Protein AF-A0A8C0QS98-F1 (afdb_monomer_lite)

pLDDT: mean 79.31, std 16.02, range [38.97, 95.62]

Organism: Chelonoidis abingdonii (NCBI:txid106734)

InterPro domains:
  IPR011989 Armadillo-like helical [G3DSA:1.25.10.10] (9-195)
  IPR016024 Armadillo-type fold [SSF48371] (25-183)
  IPR045206 Maestro heat-like repeat-containing protein [PTHR23120] (7-194)
  IPR055406 Maestro/Maestro-like, HEAT-repeats domain [PF23227] (30-196)

Sequence (207 aa):
MIILGLMDMLILFQLMSDPMLREKKFLKSILHILEEKSHDRNSIVCQIAVRGLRNLVYGVPEKVKNYEKFLLDILIRALHDTLSSEVIGESMKALAKVMKENDVGSSFRDLTQQIRTYFDNEDDPLYSLAFVLFGILARLTKRTWKAYFADQVRQSWVTLLLHLQDPNPQKCRATFHLCALFLGLKRLQTAINEHLGGTAELKPEEL

Radius of gyration: 18.26 Å; chains: 1; bounding box: 41×44×47 Å

Secondary structure (DSSP, 8-state):
-HHHHHHHHHHHHHHTTSGGGGSHHHHHHHHHHHHHHTT-SSHHHHHHHHHHHHHHHHH-HHHHGGGHHHHHHHHHHHHHS---HHHHHHHHHHHHHHTTTS--GGGHHHHHHHHHHGGG-TTSTTHHHHHHHHHHHHHH--TTTHHHHHHHHHHTHHHHHHGGGSS-HHHHHHHHHHHHTTS--HHHHHHHHHHH-S-----GGG-

Structure (mmCIF, N/CA/C/O backbone):
data_AF-A0A8C0QS98-F1
#
_entry.id   AF-A0A8C0QS98-F1
#
loop_
_atom_site.group_PDB
_atom_site.id
_atom_site.type_symbol
_atom_site.label_atom_id
_atom_site.label_alt_id
_atom_site.label_comp_id
_atom_site.label_asym_id
_atom_site.label_entity_id
_atom_site.label_seq_id
_atom_site.pdbx_PDB_ins_code
_atom_site.Cartn_x
_atom_site.Cartn_y
_atom_site.Cartn_z
_atom_site.occupancy
_atom_site.B_iso_or_equiv
_atom_site.auth_seq_id
_atom_site.auth_comp_id
_atom_site.auth_asym_id
_atom_site.auth_atom_id
_atom_site.pdbx_PDB_model_num
ATOM 1 N N . MET A 1 1 ? -0.210 22.397 24.184 1.00 47.62 1 MET A N 1
ATOM 2 C CA . MET A 1 1 ? -1.176 21.790 23.237 1.00 47.62 1 MET A CA 1
ATOM 3 C C . MET A 1 1 ? -0.662 20.498 22.599 1.00 47.62 1 MET A C 1
ATOM 5 O O . MET A 1 1 ? -1.409 19.536 22.588 1.00 47.62 1 MET A O 1
ATOM 9 N N . ILE A 1 2 ? 0.603 20.417 22.159 1.00 44.03 2 ILE A N 1
ATOM 10 C CA . ILE A 1 2 ? 1.208 19.181 21.599 1.00 44.03 2 ILE A CA 1
ATOM 11 C C . ILE A 1 2 ? 1.288 18.038 22.635 1.00 44.03 2 ILE A C 1
ATOM 13 O O . ILE A 1 2 ? 1.021 16.886 22.318 1.00 44.03 2 ILE A O 1
ATOM 17 N N . ILE A 1 3 ? 1.572 18.368 23.899 1.00 40.50 3 ILE A N 1
ATOM 18 C CA . ILE A 1 3 ? 1.671 17.390 24.998 1.00 40.50 3 ILE A CA 1
ATOM 19 C C . ILE A 1 3 ? 0.304 16.771 25.350 1.00 40.50 3 ILE A C 1
ATOM 21 O O . ILE A 1 3 ? 0.242 15.603 25.714 1.00 40.50 3 ILE A O 1
ATOM 25 N N . LEU A 1 4 ? -0.795 17.515 25.172 1.00 40.72 4 LEU A N 1
ATOM 26 C CA . LEU A 1 4 ? -2.147 17.020 25.453 1.00 40.72 4 LEU A CA 1
ATOM 27 C C . LEU A 1 4 ? -2.597 16.009 24.380 1.00 40.72 4 LEU A C 1
ATOM 29 O O . LEU A 1 4 ? -3.063 14.931 24.720 1.00 40.72 4 LEU A O 1
ATOM 33 N N . GLY A 1 5 ? -2.305 16.281 23.100 1.00 52.38 5 GLY A N 1
ATOM 34 C CA . GLY A 1 5 ? -2.579 15.339 22.004 1.00 52.38 5 GLY A CA 1
ATOM 35 C C . GLY A 1 5 ? -1.721 14.064 22.026 1.00 52.38 5 GLY A C 1
ATOM 36 O O . GLY A 1 5 ? -2.166 13.016 21.565 1.00 52.38 5 GLY A O 1
ATOM 37 N N . LEU A 1 6 ? -0.509 14.120 22.595 1.00 46.09 6 LEU A N 1
ATOM 38 C CA . LEU A 1 6 ? 0.323 12.930 22.826 1.00 46.09 6 LEU A CA 1
ATOM 39 C C . LEU A 1 6 ? -0.203 12.069 23.985 1.00 46.09 6 LEU A C 1
ATOM 41 O O . LEU A 1 6 ? -0.103 10.844 23.921 1.00 46.09 6 LEU A O 1
ATOM 45 N N . MET A 1 7 ? -0.800 12.680 25.015 1.00 50.22 7 MET A N 1
ATOM 46 C CA . MET A 1 7 ? -1.434 11.945 26.115 1.00 50.22 7 MET A CA 1
ATOM 47 C C . MET A 1 7 ? -2.750 11.285 25.698 1.00 50.22 7 MET A C 1
ATOM 49 O O . MET A 1 7 ? -2.957 10.120 26.026 1.00 50.22 7 MET A O 1
ATOM 53 N N . ASP A 1 8 ? -3.573 11.948 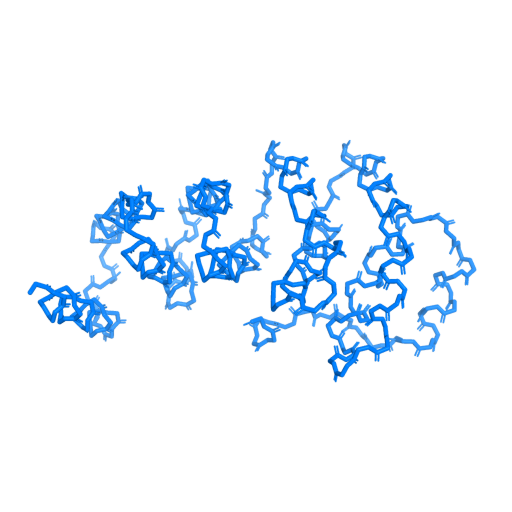24.884 1.00 55.06 8 ASP A N 1
ATOM 54 C CA . ASP A 1 8 ? -4.810 11.356 24.349 1.00 55.06 8 ASP A CA 1
ATOM 55 C C . ASP A 1 8 ? -4.535 10.139 23.435 1.00 55.06 8 ASP A C 1
ATOM 57 O O . ASP A 1 8 ? -5.332 9.203 23.347 1.00 55.06 8 ASP A O 1
ATOM 61 N N . MET A 1 9 ? -3.357 10.091 22.805 1.00 54.88 9 MET A N 1
ATOM 62 C CA . MET A 1 9 ? -2.904 8.964 21.980 1.00 54.88 9 MET A CA 1
ATOM 63 C C . MET A 1 9 ? -2.200 7.855 22.766 1.00 54.88 9 MET A C 1
ATOM 65 O O . MET A 1 9 ? -2.330 6.684 22.407 1.00 54.88 9 MET A O 1
ATOM 69 N N . LEU A 1 10 ? -1.516 8.184 23.867 1.00 54.38 10 LEU A N 1
ATOM 70 C CA . LEU A 1 10 ? -1.081 7.181 24.842 1.00 54.38 10 LEU A CA 1
ATOM 71 C C . LEU A 1 10 ? -2.301 6.467 25.445 1.00 54.38 10 LEU A C 1
ATOM 73 O O . LEU A 1 10 ? -2.258 5.258 25.650 1.00 54.38 10 LEU A O 1
ATOM 77 N N . ILE A 1 11 ? -3.408 7.194 25.628 1.00 54.72 11 ILE A N 1
ATOM 78 C CA . ILE A 1 11 ? -4.700 6.647 26.047 1.00 54.72 11 ILE A CA 1
ATOM 79 C C . ILE A 1 11 ? -5.306 5.759 24.952 1.00 54.72 11 ILE A C 1
ATOM 81 O O . ILE A 1 11 ? -5.770 4.679 25.282 1.00 54.72 11 ILE A O 1
ATOM 85 N N . LEU A 1 12 ? -5.243 6.111 23.659 1.00 56.66 12 LEU A N 1
ATOM 86 C CA . LEU A 1 12 ? -5.651 5.198 22.571 1.00 56.66 12 LEU A CA 1
ATOM 87 C C . LEU A 1 12 ? -4.778 3.935 22.512 1.00 56.66 12 LEU A C 1
ATOM 89 O O . LEU A 1 12 ? -5.302 2.841 22.330 1.00 56.66 12 LEU A O 1
ATOM 93 N N . PHE A 1 13 ? -3.467 4.060 22.716 1.00 57.59 13 PHE A N 1
ATOM 94 C CA . PHE A 1 13 ? -2.541 2.928 22.794 1.00 57.59 13 PHE A CA 1
ATOM 95 C C . PHE A 1 13 ? -2.798 2.036 24.026 1.00 57.59 13 PHE A C 1
ATOM 97 O O . PHE A 1 13 ? -2.786 0.811 23.914 1.00 57.59 13 PHE A O 1
ATOM 104 N N . GLN A 1 14 ? -3.109 2.627 25.183 1.00 50.97 14 GLN A N 1
ATOM 105 C CA . GLN A 1 14 ? -3.536 1.908 26.389 1.00 50.97 14 GLN A CA 1
ATOM 106 C C . GLN A 1 14 ? -4.934 1.285 26.225 1.00 50.97 14 GLN A C 1
ATOM 108 O O . GLN A 1 14 ? -5.146 0.155 26.655 1.00 50.97 14 GLN A O 1
ATOM 113 N N . LEU A 1 15 ? -5.855 1.944 25.514 1.00 50.69 15 LEU A N 1
ATOM 114 C CA . LEU A 1 15 ? -7.188 1.429 25.177 1.00 50.69 15 LEU A CA 1
ATOM 115 C C . LEU A 1 15 ? -7.115 0.268 24.173 1.00 50.69 15 LEU A C 1
ATOM 117 O O . LEU A 1 15 ? -7.955 -0.627 24.205 1.00 50.69 15 LEU A O 1
ATOM 121 N N . MET A 1 16 ? -6.081 0.226 23.322 1.00 53.81 16 MET A N 1
ATOM 122 C CA . MET A 1 16 ? -5.785 -0.936 22.474 1.00 53.81 16 MET A CA 1
ATOM 123 C C . MET A 1 16 ? -5.405 -2.197 23.260 1.00 53.81 16 MET A C 1
ATOM 125 O O . MET A 1 16 ? -5.471 -3.292 22.706 1.00 53.81 16 MET A O 1
ATOM 129 N N . SER A 1 17 ? -5.070 -2.060 24.546 1.00 52.28 17 SER A N 1
ATOM 130 C CA . SER A 1 17 ? -4.818 -3.183 25.457 1.00 52.28 17 SER A CA 1
ATOM 131 C C . SER A 1 17 ? -6.063 -3.597 26.258 1.00 52.28 17 SER A C 1
ATOM 133 O O . SER A 1 17 ? -6.008 -4.563 27.019 1.00 52.28 17 SER A O 1
ATOM 135 N N . ASP A 1 18 ? -7.191 -2.898 26.089 1.00 52.41 18 ASP A N 1
ATOM 136 C CA . ASP A 1 18 ? -8.402 -3.082 26.886 1.00 52.41 18 ASP A CA 1
ATOM 137 C C . ASP A 1 18 ? -9.445 -3.961 26.150 1.00 52.41 18 ASP A C 1
ATOM 139 O O . ASP A 1 18 ? -9.724 -3.751 24.960 1.00 52.41 18 ASP A O 1
ATOM 143 N N . PRO A 1 19 ? -10.077 -4.953 26.816 1.00 55.62 19 PRO A N 1
ATOM 144 C CA . PRO A 1 19 ? -11.209 -5.703 26.267 1.00 55.62 19 PRO A CA 1
ATOM 145 C C . PRO A 1 19 ? -12.375 -4.842 25.734 1.00 55.62 19 PRO A C 1
ATOM 147 O O . PRO A 1 19 ? -13.189 -5.379 24.982 1.00 55.62 19 PRO A O 1
ATOM 150 N N . MET A 1 20 ? -12.443 -3.540 26.026 1.00 54.09 20 MET A N 1
ATOM 151 C CA . MET A 1 20 ? -13.415 -2.574 25.486 1.00 54.09 20 MET A CA 1
ATOM 152 C C . MET A 1 20 ? -13.435 -2.462 23.950 1.00 54.09 20 MET A C 1
ATOM 154 O O . MET A 1 20 ? -14.508 -2.324 23.358 1.00 54.09 20 MET A O 1
ATOM 158 N N . LEU A 1 21 ? -12.293 -2.623 23.259 1.00 55.31 21 LEU A N 1
ATOM 159 C CA . LEU A 1 21 ? -12.273 -2.692 21.784 1.00 55.31 21 LEU A CA 1
ATOM 160 C C . LEU A 1 21 ? -13.024 -3.909 21.235 1.00 55.31 21 LEU A C 1
ATOM 162 O O . LEU A 1 21 ? -13.222 -4.037 20.019 1.00 55.31 21 LEU A O 1
ATOM 166 N N . ARG A 1 22 ? -13.457 -4.834 22.107 1.00 54.97 22 ARG A N 1
ATOM 167 C CA . ARG A 1 22 ? -14.237 -5.975 21.656 1.00 54.97 22 ARG A CA 1
ATOM 168 C C . ARG A 1 22 ? -15.649 -5.598 21.224 1.00 54.97 22 ARG A C 1
ATOM 170 O O . ARG A 1 22 ? -16.230 -6.355 20.439 1.00 54.97 22 ARG A O 1
ATOM 177 N N . GLU A 1 23 ? -16.165 -4.459 21.661 1.00 65.06 23 GLU A N 1
ATOM 178 C CA . GLU A 1 23 ? -17.499 -4.000 21.310 1.00 65.06 23 GLU A CA 1
ATOM 179 C C . GLU A 1 23 ? -17.523 -3.301 19.941 1.00 65.06 23 GLU A C 1
ATOM 181 O O . GLU A 1 23 ? -16.878 -2.278 19.710 1.00 65.06 23 GLU A O 1
ATOM 186 N N . LYS A 1 24 ? -18.325 -3.835 19.006 1.00 66.38 24 LYS A N 1
ATOM 187 C CA . LYS A 1 24 ? -18.424 -3.338 17.617 1.00 66.38 24 LYS A CA 1
ATOM 188 C C . LYS A 1 24 ? -18.733 -1.838 17.512 1.00 66.38 24 LYS A C 1
ATOM 190 O O . LYS A 1 24 ? -18.292 -1.198 16.559 1.00 66.38 24 LYS A O 1
ATOM 195 N N . LYS A 1 25 ? -19.499 -1.286 18.461 1.00 72.44 25 LYS A N 1
ATOM 196 C CA . LYS A 1 25 ? -19.900 0.129 18.472 1.00 72.44 25 LYS A CA 1
ATOM 197 C C . LYS A 1 25 ? -18.699 1.055 18.690 1.00 72.44 25 LYS A C 1
ATOM 199 O O . LYS A 1 25 ? -18.608 2.075 18.016 1.00 72.44 25 LYS A O 1
ATOM 204 N N . PHE A 1 26 ? -17.763 0.669 19.556 1.00 76.88 26 PHE A N 1
ATOM 205 C CA . PHE A 1 26 ? -16.554 1.445 19.828 1.00 76.88 26 PHE A CA 1
ATOM 206 C C . PHE A 1 26 ? -15.590 1.433 18.642 1.00 76.88 26 PHE A C 1
ATOM 208 O O . PHE A 1 26 ? -15.088 2.489 18.265 1.00 76.88 26 PHE A O 1
ATOM 215 N N . LEU A 1 27 ? -15.407 0.279 17.988 1.00 82.31 27 LEU A N 1
ATOM 216 C CA . LEU A 1 27 ? -14.552 0.182 16.800 1.00 82.31 27 LEU A CA 1
ATOM 217 C C . LEU A 1 27 ? -15.014 1.130 15.684 1.00 82.31 27 LEU A C 1
ATOM 219 O O 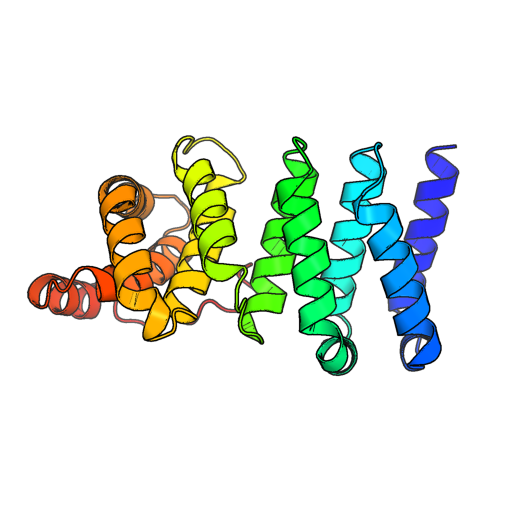. LEU A 1 27 ? -14.194 1.831 15.102 1.00 82.31 27 LEU A O 1
ATOM 223 N N . LYS A 1 28 ? -16.324 1.195 15.415 1.00 85.31 28 LYS A N 1
ATOM 224 C CA . LYS A 1 28 ? -16.869 2.098 14.392 1.00 85.31 28 LYS A CA 1
ATOM 225 C C . LYS A 1 28 ? -16.593 3.571 14.717 1.00 85.31 28 LYS A C 1
ATOM 227 O O . LYS A 1 28 ? -16.197 4.317 13.827 1.00 85.31 28 LYS A O 1
ATOM 232 N N . SER A 1 29 ? -16.780 3.982 15.973 1.00 85.00 29 SER A N 1
ATOM 233 C CA . SER A 1 29 ? -16.494 5.357 16.402 1.00 85.00 29 SER A CA 1
ATOM 234 C C . SER A 1 29 ? -15.012 5.699 16.272 1.00 85.00 29 SER A C 1
ATOM 236 O O . SER A 1 29 ? -14.674 6.763 15.766 1.00 85.00 29 SER A O 1
ATOM 238 N N . ILE A 1 30 ? -14.127 4.786 16.681 1.00 84.69 30 ILE A N 1
ATOM 239 C CA . ILE A 1 30 ? -12.678 4.989 16.571 1.00 84.69 30 ILE A CA 1
ATOM 240 C C . ILE A 1 30 ? -12.264 5.098 15.103 1.00 84.69 30 ILE A C 1
ATOM 242 O O . ILE A 1 30 ? -11.522 6.009 14.753 1.00 84.69 30 ILE A O 1
ATOM 246 N N . LEU A 1 31 ? -12.775 4.221 14.236 1.00 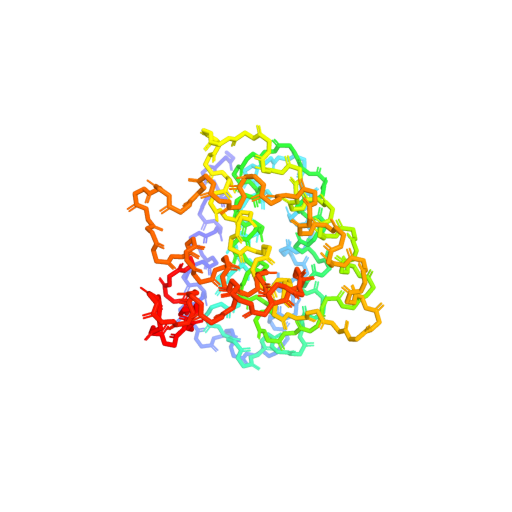88.94 31 LEU A N 1
ATOM 247 C CA . LEU A 1 31 ? -12.496 4.275 12.801 1.00 88.94 31 LEU A CA 1
ATOM 248 C C . LEU A 1 31 ? -12.905 5.617 12.183 1.00 88.94 31 LEU A C 1
ATOM 250 O O . LEU A 1 31 ? -12.135 6.173 11.411 1.00 88.94 31 LEU A O 1
ATOM 254 N N . HIS A 1 32 ? -14.063 6.164 12.561 1.00 89.69 32 HIS A N 1
ATOM 255 C CA . HIS A 1 32 ? -14.507 7.476 12.082 1.00 89.69 32 HIS A CA 1
ATOM 256 C C . HIS A 1 32 ? -13.608 8.619 12.582 1.00 89.69 32 HIS A C 1
ATOM 258 O O . HIS A 1 32 ? -13.283 9.530 11.828 1.00 89.69 32 HIS A O 1
ATOM 264 N N . ILE A 1 33 ? -13.183 8.585 13.850 1.00 88.50 33 ILE A N 1
ATOM 265 C CA . ILE A 1 33 ? -12.253 9.592 14.389 1.00 88.50 33 ILE A CA 1
ATOM 266 C C . ILE A 1 33 ? -10.918 9.528 13.639 1.00 88.50 33 ILE A C 1
ATOM 268 O O . ILE A 1 33 ? -10.369 10.558 13.258 1.00 88.50 33 ILE A O 1
ATOM 272 N N . LEU A 1 34 ? -10.396 8.323 13.410 1.00 91.50 34 LEU A N 1
ATOM 273 C CA . LEU A 1 34 ? -9.134 8.138 12.701 1.00 91.50 34 LEU A CA 1
ATOM 274 C C . LEU A 1 34 ? -9.234 8.524 11.219 1.00 91.50 34 LEU A C 1
ATOM 276 O O . LEU A 1 34 ? -8.288 9.111 10.708 1.00 91.50 34 LEU A O 1
ATOM 280 N N . GLU A 1 35 ? -10.362 8.261 10.553 1.00 94.19 35 GLU A N 1
ATOM 281 C CA . GLU A 1 35 ? -10.639 8.755 9.195 1.00 94.19 35 GLU A CA 1
ATOM 282 C C . GLU A 1 35 ? -10.608 10.285 9.138 1.00 94.19 35 GLU A C 1
ATOM 284 O O . GLU A 1 35 ? -9.967 10.867 8.265 1.00 94.19 35 GLU A O 1
ATOM 289 N N . GLU A 1 36 ? -11.295 10.958 10.061 1.00 92.44 36 GLU A N 1
ATOM 290 C CA . GLU A 1 36 ? -11.318 12.420 10.086 1.00 92.44 36 GLU A CA 1
ATOM 291 C C . GLU A 1 36 ? -9.896 12.974 10.266 1.00 92.44 36 GLU A C 1
ATOM 293 O O . GLU A 1 36 ? -9.472 13.884 9.552 1.00 92.44 36 GLU A O 1
ATOM 298 N N . LYS A 1 37 ? -9.126 12.385 11.190 1.00 91.38 37 LYS A N 1
ATOM 299 C CA . LYS A 1 37 ? -7.768 12.840 11.509 1.00 91.38 37 LYS A CA 1
ATOM 300 C C . LYS A 1 37 ? -6.715 12.429 10.487 1.00 91.38 37 LYS A C 1
ATOM 302 O O . LYS A 1 37 ? -5.693 13.104 10.408 1.00 91.38 37 LYS A O 1
ATOM 307 N N . SER A 1 38 ? -6.947 11.409 9.661 1.00 92.56 38 SER A N 1
ATOM 308 C CA . SER A 1 38 ? -6.021 11.043 8.578 1.00 92.56 38 SER A CA 1
ATOM 309 C C . SER A 1 38 ? -5.999 12.058 7.432 1.00 92.56 38 SER A C 1
ATOM 311 O O . SER A 1 38 ? -5.178 11.931 6.534 1.00 92.56 38 SER A O 1
ATOM 313 N N . HIS A 1 39 ? -6.866 13.071 7.464 1.00 89.50 39 HIS A N 1
ATOM 314 C CA . HIS A 1 39 ? -6.907 14.167 6.492 1.00 89.50 39 HIS A CA 1
ATOM 315 C C . HIS A 1 39 ? -6.666 15.532 7.159 1.00 89.50 39 HIS A C 1
ATOM 317 O O . HIS A 1 39 ? -7.002 16.579 6.603 1.00 89.50 39 HIS A O 1
ATOM 323 N N . ASP A 1 40 ? -6.110 15.532 8.374 1.00 92.00 40 ASP A N 1
ATOM 324 C CA . ASP A 1 40 ? -5.759 16.761 9.075 1.00 92.00 40 ASP A CA 1
ATOM 325 C C . ASP A 1 40 ? -4.643 17.511 8.329 1.00 92.00 40 ASP A C 1
ATOM 327 O O . ASP A 1 40 ? -3.712 16.910 7.789 1.00 92.00 40 ASP A O 1
ATOM 331 N N . ARG A 1 41 ? -4.714 18.848 8.321 1.00 88.62 41 ARG A N 1
ATOM 332 C CA . ARG A 1 41 ? -3.688 19.703 7.698 1.00 88.62 41 ARG A CA 1
ATOM 333 C C . ARG A 1 41 ? -2.333 19.571 8.392 1.00 88.62 41 ARG A C 1
ATOM 335 O O . ARG A 1 41 ? -1.302 19.867 7.793 1.00 88.62 41 ARG A O 1
ATOM 342 N N . ASN A 1 42 ? -2.331 19.186 9.665 1.00 89.50 42 ASN A N 1
ATOM 343 C CA . ASN A 1 42 ? -1.126 18.910 10.418 1.00 89.50 42 ASN A CA 1
ATOM 344 C C . ASN A 1 42 ? -0.637 17.485 10.117 1.00 89.50 42 ASN A C 1
ATOM 346 O O . ASN A 1 42 ? -1.263 16.500 10.514 1.00 89.50 42 ASN A O 1
ATOM 350 N N . SER A 1 43 ? 0.527 17.380 9.473 1.00 89.94 43 SER A N 1
ATOM 351 C CA . SER A 1 43 ? 1.125 16.097 9.088 1.00 89.94 43 SER A CA 1
ATOM 352 C C . SER A 1 43 ? 1.392 15.167 10.273 1.00 89.94 43 SER A C 1
ATOM 354 O O . SER A 1 43 ? 1.282 13.958 10.112 1.00 89.94 43 SER A O 1
ATOM 356 N N . ILE A 1 44 ? 1.671 15.694 11.471 1.00 89.12 44 ILE A N 1
ATOM 357 C CA . ILE A 1 44 ? 1.871 14.882 12.680 1.00 89.12 44 ILE A CA 1
ATOM 358 C C . ILE A 1 44 ? 0.546 14.246 13.110 1.00 89.12 44 ILE A C 1
ATOM 360 O O . ILE A 1 44 ? 0.500 13.056 13.409 1.00 89.12 44 ILE A O 1
ATOM 364 N N . VAL A 1 45 ? -0.549 15.014 13.111 1.00 88.62 45 VAL A N 1
ATOM 365 C CA . VAL A 1 45 ? -1.886 14.494 13.454 1.00 88.62 45 VAL A CA 1
ATOM 366 C C . VAL A 1 45 ? -2.310 13.426 12.448 1.00 88.62 45 VAL A C 1
ATOM 368 O O . VAL A 1 45 ? -2.709 12.331 12.848 1.00 88.62 45 VAL A O 1
ATOM 371 N N . CYS A 1 46 ? -2.134 13.713 11.157 1.00 92.69 46 CYS A N 1
ATOM 372 C CA . CYS A 1 46 ? -2.388 12.773 10.072 1.00 92.69 46 CYS A CA 1
ATOM 373 C C . CYS A 1 46 ? -1.556 11.487 10.221 1.00 92.69 46 CYS A C 1
ATOM 375 O O . CYS A 1 46 ? -2.111 10.387 10.230 1.00 92.69 46 CYS A O 1
ATOM 377 N N . GLN A 1 47 ? -0.243 11.607 10.444 1.00 91.56 47 GLN A N 1
ATOM 378 C CA . GLN A 1 47 ? 0.659 10.467 10.624 1.00 91.56 47 GLN A CA 1
ATOM 379 C C . GLN A 1 47 ? 0.212 9.578 11.786 1.00 91.56 47 GLN A C 1
ATOM 381 O O . GLN A 1 47 ? 0.174 8.352 11.657 1.00 91.56 47 GLN A O 1
ATOM 386 N N . ILE A 1 48 ? -0.128 10.176 12.930 1.00 86.94 48 ILE A N 1
ATOM 387 C CA . ILE A 1 48 ? -0.562 9.418 14.103 1.00 86.94 48 ILE A CA 1
ATOM 388 C C . ILE A 1 48 ? -1.905 8.726 13.828 1.00 86.94 48 ILE A C 1
ATOM 390 O O . ILE A 1 48 ? -2.075 7.568 14.210 1.00 86.94 48 ILE A O 1
ATOM 394 N N . ALA A 1 49 ? -2.835 9.383 13.132 1.00 91.31 49 ALA A N 1
ATOM 395 C CA . ALA A 1 49 ? -4.113 8.783 12.762 1.00 91.31 49 ALA A CA 1
ATOM 396 C C . ALA A 1 49 ? -3.932 7.569 11.834 1.00 91.31 49 ALA A C 1
ATOM 398 O O . ALA A 1 49 ? -4.459 6.491 12.120 1.00 91.31 49 ALA A O 1
ATOM 399 N N . VAL A 1 50 ? -3.112 7.697 10.786 1.00 93.81 50 VAL A N 1
ATOM 400 C CA . VAL A 1 50 ? -2.777 6.591 9.871 1.00 93.81 50 VAL A CA 1
ATOM 401 C C . VAL A 1 50 ? -2.081 5.447 10.614 1.00 93.81 50 VAL A C 1
ATOM 403 O O . VAL A 1 50 ? -2.415 4.276 10.418 1.00 93.81 50 VAL A O 1
ATOM 406 N N . ARG A 1 51 ? -1.171 5.762 11.544 1.00 89.69 51 ARG A N 1
ATOM 407 C CA . ARG A 1 51 ? -0.542 4.761 12.417 1.00 89.69 51 ARG A CA 1
ATOM 408 C C . ARG A 1 51 ? -1.564 4.053 13.311 1.00 89.69 51 ARG A C 1
ATOM 410 O O . ARG A 1 51 ? -1.471 2.842 13.503 1.00 89.69 51 ARG A O 1
ATOM 417 N N . GLY A 1 52 ? -2.547 4.782 13.836 1.00 89.06 52 GLY A N 1
ATOM 418 C CA . GLY A 1 52 ? -3.668 4.228 14.595 1.00 89.06 52 GLY A CA 1
ATOM 419 C C . GLY A 1 52 ? -4.494 3.243 13.764 1.00 89.06 52 GLY A C 1
ATOM 420 O O . GLY A 1 52 ? -4.760 2.133 14.224 1.00 89.06 52 GLY A O 1
ATOM 421 N N . LEU A 1 53 ? -4.816 3.599 12.514 1.00 90.50 53 LEU A N 1
ATOM 422 C CA . LEU A 1 53 ? -5.499 2.702 11.572 1.00 90.50 53 LEU A CA 1
ATOM 423 C C . LEU A 1 53 ? -4.683 1.433 11.339 1.00 90.50 53 LEU A C 1
ATOM 425 O O . LEU A 1 53 ? -5.219 0.333 11.456 1.00 90.50 53 LEU A O 1
ATOM 429 N N . ARG A 1 54 ? -3.375 1.567 11.086 1.00 88.06 54 ARG A N 1
ATOM 430 C CA . ARG A 1 54 ? -2.480 0.414 10.950 1.00 88.06 54 ARG A CA 1
ATOM 431 C C . ARG A 1 54 ? -2.554 -0.480 12.184 1.00 88.06 54 ARG A C 1
ATOM 433 O O . ARG A 1 54 ? -2.770 -1.679 12.052 1.00 88.06 54 ARG A O 1
ATOM 440 N N . ASN A 1 55 ? -2.418 0.087 13.379 1.00 87.81 55 ASN A N 1
ATOM 441 C CA . ASN A 1 55 ? -2.424 -0.691 14.615 1.00 87.81 55 ASN A CA 1
ATOM 442 C C . ASN A 1 55 ? -3.748 -1.439 14.835 1.00 87.81 55 ASN A C 1
ATOM 444 O O . ASN A 1 55 ? -3.712 -2.569 15.312 1.00 87.81 55 ASN A O 1
ATOM 448 N N . LEU A 1 56 ? -4.894 -0.884 14.424 1.00 86.50 56 LEU A N 1
ATOM 449 C CA . LEU A 1 56 ? -6.169 -1.614 14.442 1.00 86.50 56 LEU A CA 1
ATOM 450 C C . LEU A 1 56 ? -6.142 -2.843 13.528 1.00 86.50 56 LEU A C 1
ATOM 452 O O . LEU A 1 56 ? -6.620 -3.908 13.919 1.00 86.50 56 LEU A O 1
ATOM 456 N N . VAL A 1 57 ? -5.557 -2.713 12.335 1.00 86.19 57 VAL A N 1
ATOM 457 C CA . VAL A 1 57 ? -5.451 -3.820 11.376 1.00 86.19 57 VAL A CA 1
ATOM 458 C C . VAL A 1 57 ? -4.577 -4.955 11.914 1.00 86.19 57 VAL A C 1
ATOM 460 O O . VAL A 1 57 ? -4.893 -6.126 11.706 1.00 86.19 57 VAL A O 1
ATOM 463 N N . TYR A 1 58 ? -3.503 -4.634 12.636 1.00 81.88 58 TYR A N 1
ATOM 464 C CA . TYR A 1 58 ? -2.640 -5.646 13.255 1.00 81.88 58 TYR A CA 1
ATOM 465 C C . TYR A 1 58 ? -3.202 -6.199 14.571 1.00 81.88 58 TYR A C 1
ATOM 467 O O . TYR A 1 58 ? -3.081 -7.393 14.827 1.00 81.88 58 TYR A O 1
ATOM 475 N N . GLY A 1 59 ? -3.808 -5.352 15.404 1.00 79.56 59 GLY A N 1
ATOM 476 C CA . GLY A 1 59 ? -4.237 -5.713 16.756 1.00 79.56 59 GLY A CA 1
ATOM 477 C C . GLY A 1 59 ? -5.568 -6.462 16.814 1.00 79.56 59 GLY A C 1
ATOM 478 O O . GLY A 1 59 ? -5.754 -7.307 17.687 1.00 79.56 59 GLY A O 1
ATOM 479 N N . VAL A 1 60 ? -6.501 -6.183 15.895 1.00 81.88 60 VAL A N 1
ATOM 480 C CA . VAL A 1 60 ? -7.837 -6.811 15.878 1.00 81.88 60 VAL A CA 1
ATOM 481 C C . VAL A 1 60 ? -8.303 -7.209 14.461 1.00 81.88 60 VAL A C 1
ATOM 483 O O . VAL A 1 60 ? -9.409 -6.831 14.053 1.00 81.88 60 VAL A O 1
ATOM 486 N N . PRO A 1 61 ? -7.516 -8.014 13.713 1.00 80.88 61 PRO A N 1
ATOM 487 C CA . PRO A 1 61 ? -7.769 -8.340 12.301 1.00 80.88 61 PRO A CA 1
ATOM 488 C C . PRO A 1 61 ? -9.180 -8.898 12.044 1.00 80.88 61 PRO A C 1
ATOM 490 O O . PRO A 1 61 ? -9.889 -8.444 11.148 1.00 80.88 61 PRO A O 1
ATOM 493 N N . GLU A 1 62 ? -9.670 -9.801 12.901 1.00 83.38 62 GLU A N 1
ATOM 494 C CA . GLU A 1 62 ? -11.000 -10.411 12.735 1.00 83.38 62 GLU A CA 1
ATOM 495 C C . GLU A 1 62 ? -12.154 -9.396 12.761 1.00 83.38 62 GLU A C 1
ATOM 497 O O . GLU A 1 62 ? -13.201 -9.609 12.145 1.00 83.38 62 GLU A O 1
ATOM 502 N N . LYS A 1 63 ? -11.986 -8.279 13.479 1.00 80.25 63 LYS A N 1
ATOM 503 C CA . LYS A 1 63 ? -13.034 -7.259 13.634 1.00 80.25 63 LYS A CA 1
ATOM 504 C C . LYS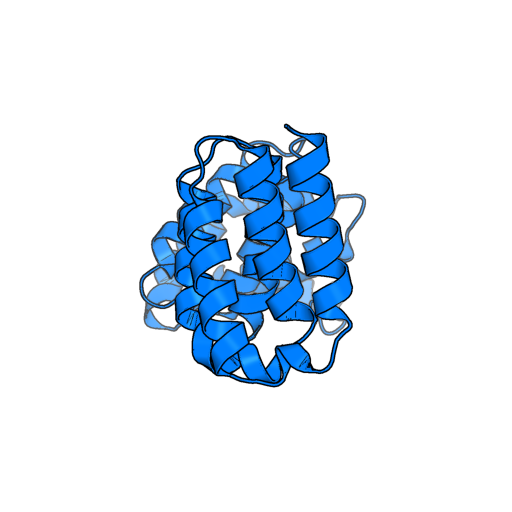 A 1 63 ? -12.982 -6.219 12.537 1.00 80.25 63 LYS A C 1
ATOM 506 O O . LYS A 1 63 ? -14.041 -5.781 12.078 1.00 80.25 63 LYS A O 1
ATOM 511 N N . VAL A 1 64 ? -11.775 -5.854 12.109 1.00 85.06 64 VAL A N 1
ATOM 512 C CA . VAL A 1 64 ? -11.588 -4.915 11.002 1.00 85.06 64 VAL A CA 1
ATOM 513 C C . VAL A 1 64 ? -11.935 -5.528 9.651 1.00 85.06 64 VAL A C 1
ATOM 515 O O . VAL A 1 64 ? -12.201 -4.763 8.734 1.00 85.06 64 VAL A O 1
ATOM 518 N N . LYS A 1 65 ? -12.063 -6.861 9.546 1.00 85.00 65 LYS A N 1
ATOM 519 C CA . LYS A 1 65 ? -12.481 -7.559 8.319 1.00 85.00 65 LYS A CA 1
ATOM 520 C C . LYS A 1 65 ? -13.748 -6.981 7.670 1.00 85.00 65 LYS A C 1
ATOM 522 O O . LYS A 1 65 ? -13.856 -6.857 6.459 1.00 85.00 65 LYS A O 1
ATOM 527 N N . ASN A 1 66 ? -14.714 -6.545 8.482 1.00 86.12 66 ASN A N 1
ATOM 528 C CA . ASN A 1 66 ? -15.956 -5.937 7.975 1.00 86.12 66 ASN A CA 1
ATOM 529 C C . ASN A 1 66 ? -15.786 -4.486 7.480 1.00 86.12 66 ASN A C 1
ATOM 531 O O . ASN A 1 66 ? -16.730 -3.906 6.949 1.00 86.12 66 ASN A O 1
ATOM 535 N N . TYR A 1 67 ? -14.611 -3.896 7.682 1.00 88.88 67 TYR A N 1
ATOM 536 C CA . TYR A 1 67 ? -14.274 -2.507 7.378 1.00 88.88 67 TYR A CA 1
ATOM 537 C C . TYR A 1 67 ? -13.116 -2.396 6.380 1.00 88.88 67 TYR A C 1
ATOM 539 O O . TYR A 1 67 ? -12.633 -1.297 6.141 1.00 88.88 67 TYR A O 1
ATOM 547 N N . GLU A 1 68 ? -12.652 -3.492 5.780 1.00 87.81 68 GLU A N 1
ATOM 548 C CA . GLU A 1 68 ? -11.418 -3.482 4.985 1.00 87.81 68 GLU A CA 1
ATOM 549 C C . GLU A 1 68 ? -11.498 -2.585 3.754 1.00 87.81 68 GLU A C 1
ATOM 551 O O . GLU A 1 68 ? -10.562 -1.842 3.481 1.00 87.81 68 GLU A O 1
ATOM 556 N N . LYS A 1 69 ? -12.638 -2.573 3.053 1.00 89.25 69 LYS A N 1
ATOM 557 C CA . LYS A 1 69 ? -12.851 -1.645 1.935 1.00 89.25 69 LYS A CA 1
ATOM 558 C C . LYS A 1 69 ? -12.776 -0.184 2.388 1.00 89.25 69 LYS A C 1
ATOM 560 O O . LYS A 1 69 ? -12.135 0.631 1.742 1.00 89.25 69 LYS A O 1
ATOM 565 N N . PHE A 1 70 ? -13.400 0.122 3.522 1.00 90.38 70 PHE A N 1
ATOM 566 C CA . PHE A 1 70 ? -13.379 1.460 4.105 1.00 90.38 70 PHE A CA 1
ATOM 567 C C . PHE A 1 70 ? -11.959 1.864 4.528 1.00 90.38 70 PHE A C 1
ATOM 569 O O . PHE A 1 70 ? -11.515 2.966 4.231 1.00 90.38 70 PHE A O 1
ATOM 576 N N . LEU A 1 71 ? -11.208 0.944 5.138 1.00 92.38 71 LEU A N 1
ATOM 577 C CA . LEU A 1 71 ? -9.802 1.145 5.484 1.00 92.38 71 LEU A CA 1
ATOM 578 C C . LEU A 1 71 ? -8.928 1.374 4.246 1.00 92.38 71 LEU A C 1
ATOM 580 O O . LEU A 1 71 ? -8.098 2.276 4.262 1.00 92.38 71 LEU A O 1
ATOM 584 N N . LEU A 1 72 ? -9.118 0.593 3.177 1.00 92.75 72 LEU A N 1
ATOM 585 C CA . LEU A 1 72 ? -8.418 0.807 1.909 1.00 92.75 72 LEU A CA 1
ATOM 586 C C . LEU A 1 72 ? -8.684 2.211 1.365 1.00 92.75 72 LEU A C 1
ATOM 588 O O . LEU A 1 72 ? -7.731 2.906 1.030 1.00 92.75 72 LEU A O 1
ATOM 592 N N . ASP A 1 73 ? -9.945 2.644 1.326 1.00 92.50 73 ASP A N 1
ATOM 593 C CA . ASP A 1 73 ? -10.314 3.960 0.797 1.00 92.50 73 ASP A CA 1
ATOM 594 C C . ASP A 1 73 ? -9.654 5.100 1.593 1.00 92.50 73 ASP A C 1
ATOM 596 O O . ASP A 1 73 ? -9.109 6.032 0.997 1.00 92.50 73 ASP A O 1
ATOM 600 N N . ILE A 1 74 ? -9.639 5.006 2.929 1.00 94.12 74 ILE A N 1
ATOM 601 C CA . ILE A 1 74 ? -8.981 5.996 3.798 1.00 94.12 74 ILE A CA 1
ATOM 602 C C . ILE A 1 74 ? -7.475 6.037 3.543 1.00 94.12 74 ILE A C 1
ATOM 604 O O . ILE A 1 74 ? -6.898 7.109 3.392 1.00 94.12 74 ILE A O 1
ATOM 608 N N . LEU A 1 75 ? -6.828 4.872 3.500 1.00 95.25 75 LEU A N 1
ATOM 609 C CA . LEU A 1 75 ? -5.375 4.782 3.378 1.00 95.25 75 LEU A CA 1
ATOM 610 C C . LEU A 1 75 ? -4.879 5.193 1.987 1.00 95.25 75 LEU A C 1
ATOM 612 O O . LEU A 1 75 ? -3.835 5.832 1.884 1.00 95.25 75 LEU A O 1
ATOM 616 N N . ILE A 1 76 ? -5.624 4.866 0.926 1.00 94.50 76 ILE A N 1
ATOM 617 C CA . ILE A 1 76 ? -5.328 5.336 -0.436 1.00 94.50 76 ILE A CA 1
ATOM 618 C C . ILE A 1 76 ? -5.458 6.860 -0.498 1.00 94.50 76 ILE A C 1
ATOM 620 O O . ILE A 1 76 ? -4.603 7.521 -1.082 1.00 94.50 76 ILE A O 1
ATOM 624 N N . ARG A 1 77 ? -6.485 7.436 0.140 1.00 93.69 77 ARG A N 1
ATOM 625 C CA . ARG A 1 77 ? -6.660 8.892 0.175 1.00 93.69 77 ARG A CA 1
ATOM 626 C C . ARG A 1 77 ? -5.552 9.587 0.971 1.00 93.69 77 ARG A C 1
ATOM 628 O O . ARG A 1 77 ? -4.962 10.537 0.470 1.00 93.69 77 ARG A O 1
ATOM 635 N N . ALA A 1 78 ? -5.201 9.069 2.148 1.00 94.19 78 ALA A N 1
ATOM 636 C CA . ALA A 1 78 ? -4.097 9.593 2.956 1.00 94.19 78 ALA A CA 1
ATOM 637 C C . ALA A 1 78 ? -2.749 9.531 2.218 1.00 94.19 78 ALA A C 1
ATOM 639 O O . ALA A 1 78 ? -1.946 10.453 2.333 1.00 94.19 78 ALA A O 1
ATOM 640 N N . LEU A 1 79 ? -2.518 8.473 1.430 1.00 94.75 79 LEU A N 1
ATOM 641 C CA . LEU A 1 79 ? -1.349 8.345 0.560 1.00 94.75 79 LEU A CA 1
ATOM 642 C C . LEU A 1 79 ? -1.346 9.397 -0.564 1.00 94.75 79 LEU A C 1
ATOM 644 O O . LEU A 1 79 ? -0.288 9.901 -0.923 1.00 94.75 79 LEU A O 1
ATOM 648 N N . HIS A 1 80 ? -2.510 9.700 -1.140 1.00 91.19 80 HIS A N 1
ATOM 649 C CA . HIS A 1 80 ? -2.672 10.631 -2.260 1.00 91.19 80 HIS A CA 1
ATOM 650 C C . HIS A 1 80 ? -2.587 12.109 -1.863 1.00 91.19 80 HIS A C 1
ATOM 652 O O . HIS A 1 80 ? -1.955 12.895 -2.564 1.00 91.19 80 HIS A O 1
ATOM 658 N N . ASP A 1 81 ? -3.189 12.492 -0.740 1.00 88.94 81 ASP A N 1
ATOM 659 C CA . ASP A 1 81 ? -3.414 13.905 -0.408 1.00 88.94 81 ASP A CA 1
ATOM 660 C C . ASP A 1 81 ? -2.262 14.552 0.386 1.00 88.94 81 ASP A C 1
ATOM 662 O O . ASP A 1 81 ? -2.353 15.712 0.793 1.00 88.94 81 ASP A O 1
ATOM 666 N N . THR A 1 82 ? -1.170 13.823 0.624 1.00 88.31 82 THR A N 1
ATOM 667 C CA . THR A 1 82 ? -0.059 14.268 1.472 1.00 88.31 82 THR A CA 1
ATOM 668 C C . THR A 1 82 ? 1.257 14.390 0.707 1.00 88.31 82 THR A C 1
ATOM 670 O O . THR A 1 82 ? 1.538 13.643 -0.225 1.00 88.31 82 THR A O 1
ATOM 673 N N . LEU A 1 83 ? 2.113 15.303 1.170 1.00 86.81 83 LEU A N 1
ATOM 674 C CA . LEU A 1 83 ? 3.517 15.410 0.752 1.00 86.81 83 LEU A CA 1
ATOM 675 C C . LEU A 1 83 ? 4.489 14.987 1.868 1.00 86.81 83 LEU A C 1
ATOM 677 O O . LEU A 1 83 ? 5.701 15.005 1.672 1.00 86.81 83 LEU A O 1
ATOM 681 N N . SER A 1 84 ? 3.981 14.631 3.054 1.00 91.69 84 SER A N 1
ATOM 682 C CA . SER A 1 84 ? 4.818 14.184 4.173 1.00 91.69 84 SER A CA 1
ATOM 683 C C . SER A 1 84 ? 5.250 12.740 3.956 1.00 91.69 84 SER A C 1
ATOM 685 O O . SER A 1 84 ? 4.417 11.831 3.943 1.00 91.69 84 SER A O 1
ATOM 687 N N . SER A 1 85 ? 6.564 12.529 3.845 1.00 91.50 85 SER A N 1
ATOM 688 C CA . SER A 1 85 ? 7.163 11.196 3.712 1.00 91.50 85 SER A CA 1
ATOM 689 C C . SER A 1 85 ? 6.745 10.273 4.862 1.00 91.50 85 SER A C 1
ATOM 691 O O . SER A 1 85 ? 6.440 9.100 4.658 1.00 91.50 85 SER A O 1
ATOM 693 N N . GLU A 1 86 ? 6.603 10.811 6.072 1.00 91.00 86 GLU A N 1
ATOM 694 C CA . GLU A 1 86 ? 6.154 10.054 7.231 1.00 91.00 86 GLU A CA 1
ATOM 695 C C . GLU A 1 86 ? 4.729 9.516 7.075 1.00 91.00 86 GLU A C 1
ATOM 697 O O . GLU A 1 86 ? 4.474 8.352 7.392 1.00 91.00 86 GLU A O 1
ATOM 702 N N . VAL A 1 87 ? 3.800 10.344 6.590 1.00 94.00 87 VAL A N 1
ATOM 703 C CA . VAL A 1 87 ? 2.415 9.924 6.331 1.00 94.00 87 VAL A CA 1
ATOM 704 C C . VAL A 1 87 ? 2.372 8.918 5.184 1.00 94.00 87 VAL A C 1
ATOM 706 O O . VAL A 1 87 ? 1.671 7.910 5.285 1.00 94.00 87 VAL A O 1
ATOM 709 N N . ILE A 1 88 ? 3.150 9.148 4.122 1.00 94.88 88 ILE A N 1
ATOM 710 C CA . ILE A 1 88 ? 3.252 8.242 2.971 1.00 94.88 88 ILE A CA 1
ATOM 711 C C . ILE A 1 88 ? 3.727 6.863 3.432 1.00 94.88 88 ILE A C 1
ATOM 713 O O . ILE A 1 88 ? 3.065 5.860 3.169 1.00 94.88 88 ILE A O 1
ATOM 717 N N . GLY A 1 89 ? 4.824 6.803 4.187 1.00 93.31 89 GLY A N 1
ATOM 718 C CA . GLY A 1 89 ? 5.389 5.548 4.676 1.00 93.31 89 GLY A CA 1
ATOM 719 C C . GLY A 1 89 ? 4.448 4.798 5.621 1.00 93.31 89 GLY A C 1
ATOM 720 O O . GLY A 1 89 ? 4.313 3.577 5.526 1.00 93.31 89 GLY A O 1
ATOM 721 N N . GLU A 1 90 ? 3.755 5.505 6.517 1.00 92.75 90 GLU A N 1
ATOM 722 C CA . GLU A 1 90 ? 2.731 4.906 7.384 1.00 92.75 90 GLU A CA 1
ATOM 723 C C . GLU A 1 90 ? 1.548 4.355 6.573 1.00 92.75 90 GLU A C 1
ATOM 725 O O . GLU A 1 90 ? 1.113 3.225 6.818 1.00 92.75 90 GLU A O 1
ATOM 730 N N . SER A 1 91 ? 1.091 5.104 5.565 1.00 95.50 91 SER A N 1
ATOM 731 C CA . SER A 1 91 ? -0.004 4.702 4.673 1.00 95.50 91 SER A CA 1
ATOM 732 C C . SER A 1 91 ? 0.377 3.464 3.871 1.00 95.50 91 SER A C 1
ATOM 734 O O . SER A 1 91 ? -0.386 2.501 3.824 1.00 95.50 91 SER A O 1
ATOM 736 N N . MET A 1 92 ? 1.592 3.430 3.316 1.00 95.06 92 MET A N 1
ATOM 737 C CA . MET A 1 92 ? 2.089 2.286 2.559 1.00 95.06 92 MET A CA 1
ATOM 738 C C . MET A 1 92 ? 2.166 1.012 3.409 1.00 95.06 92 MET A C 1
ATOM 740 O O . MET A 1 92 ? 1.708 -0.050 2.983 1.00 95.06 92 MET A O 1
ATOM 744 N N . LYS A 1 93 ? 2.683 1.111 4.640 1.00 92.31 93 LYS A N 1
ATOM 745 C CA . LYS A 1 93 ? 2.737 -0.022 5.581 1.00 92.31 93 LYS A CA 1
ATOM 746 C C . LYS A 1 93 ? 1.340 -0.537 5.928 1.00 92.31 93 LYS A C 1
ATOM 748 O O . LYS A 1 93 ? 1.115 -1.745 5.963 1.00 92.31 93 LYS A O 1
ATOM 753 N N . ALA A 1 94 ? 0.392 0.368 6.166 1.00 91.88 94 ALA A N 1
ATOM 754 C CA . ALA A 1 94 ? -0.990 0.002 6.453 1.00 91.88 94 ALA A CA 1
ATOM 755 C C . ALA A 1 94 ? -1.667 -0.674 5.247 1.00 91.88 94 ALA A C 1
ATOM 757 O O . ALA A 1 94 ? -2.266 -1.742 5.398 1.00 91.88 94 ALA A O 1
ATOM 758 N N . LEU A 1 95 ? -1.507 -0.113 4.043 1.00 94.38 95 LEU A N 1
ATOM 759 C CA . LEU A 1 95 ? -2.011 -0.692 2.795 1.00 94.38 95 LEU A CA 1
ATOM 760 C C . LEU A 1 95 ? -1.448 -2.089 2.561 1.00 94.38 95 LEU A C 1
ATOM 762 O O . LEU A 1 95 ? -2.203 -3.011 2.264 1.00 94.38 95 LEU A O 1
ATOM 766 N N . ALA A 1 96 ? -0.146 -2.280 2.772 1.00 90.94 96 ALA A N 1
ATOM 767 C CA . ALA A 1 96 ? 0.502 -3.567 2.573 1.00 90.94 96 ALA A CA 1
ATOM 768 C C . ALA A 1 96 ? -0.096 -4.672 3.456 1.00 90.94 96 ALA A C 1
ATOM 770 O O . ALA A 1 96 ? -0.082 -5.840 3.072 1.00 90.94 96 ALA A O 1
ATOM 771 N N . LYS A 1 97 ? -0.659 -4.321 4.616 1.00 88.19 97 LYS A N 1
ATOM 772 C CA . LYS A 1 97 ? -1.388 -5.261 5.467 1.00 88.19 97 LYS A CA 1
ATOM 773 C C . LYS A 1 97 ? -2.834 -5.462 5.004 1.00 88.19 97 LYS A C 1
ATOM 775 O O . LYS A 1 97 ? -3.231 -6.609 4.825 1.00 88.19 97 LYS A O 1
ATOM 780 N N . VAL A 1 98 ? -3.603 -4.395 4.771 1.00 89.25 98 VAL A N 1
ATOM 781 C CA . VAL A 1 98 ? -5.036 -4.504 4.409 1.00 89.25 98 VAL A CA 1
ATOM 782 C C . VAL A 1 98 ? -5.232 -5.163 3.037 1.00 89.25 98 VAL A C 1
ATOM 784 O O . VAL A 1 98 ? -6.102 -6.015 2.861 1.00 89.25 98 VAL A O 1
ATOM 787 N N . MET A 1 99 ? -4.379 -4.833 2.064 1.00 89.50 99 MET A N 1
ATOM 788 C CA . MET A 1 99 ? -4.420 -5.405 0.715 1.00 89.50 99 MET A CA 1
ATOM 789 C C . MET A 1 99 ? -4.082 -6.898 0.691 1.00 89.50 99 MET A C 1
ATOM 791 O O . MET A 1 99 ? -4.513 -7.604 -0.214 1.00 89.50 99 MET A O 1
ATOM 795 N N . LYS A 1 100 ? -3.337 -7.431 1.673 1.00 76.62 100 LYS A N 1
ATOM 796 C CA . LYS A 1 100 ? -3.080 -8.884 1.727 1.00 76.62 100 LYS A CA 1
ATOM 797 C C . LYS A 1 100 ? -4.371 -9.692 1.841 1.00 76.62 100 LYS A C 1
ATOM 799 O O . LYS A 1 100 ? -4.382 -10.840 1.406 1.00 76.62 100 LYS A O 1
ATOM 804 N N . GLU A 1 101 ? -5.415 -9.092 2.398 1.00 70.31 101 GLU A N 1
ATOM 805 C CA . GLU A 1 101 ? -6.685 -9.745 2.701 1.00 70.31 101 GLU A CA 1
ATOM 806 C C . GLU A 1 101 ? -7.792 -9.329 1.708 1.00 70.31 101 GLU A C 1
ATOM 808 O O . GLU A 1 101 ? -8.839 -9.972 1.666 1.00 70.31 101 GLU A O 1
ATOM 813 N N . ASN A 1 102 ? -7.548 -8.321 0.846 1.00 76.75 102 ASN A N 1
ATOM 814 C CA . ASN A 1 102 ? -8.576 -7.706 -0.005 1.00 76.75 102 ASN A CA 1
ATOM 815 C C . ASN A 1 102 ? -8.158 -7.360 -1.425 1.00 76.75 102 ASN A C 1
ATOM 817 O O . ASN A 1 102 ? -7.010 -7.056 -1.734 1.00 76.75 102 ASN A O 1
ATOM 821 N N . ASP A 1 103 ? -9.176 -7.295 -2.277 1.00 79.44 103 ASP A N 1
ATOM 822 C CA . ASP A 1 103 ? -9.081 -6.686 -3.592 1.00 79.44 103 ASP A CA 1
ATOM 823 C C . ASP A 1 103 ? -9.164 -5.154 -3.503 1.00 79.44 103 ASP A C 1
ATOM 825 O O . ASP A 1 103 ? -10.075 -4.607 -2.885 1.00 79.44 103 ASP A O 1
ATOM 829 N N . VAL A 1 104 ? -8.253 -4.464 -4.191 1.00 84.56 104 VAL A N 1
ATOM 830 C CA . VAL A 1 104 ? -8.261 -2.994 -4.332 1.00 84.56 104 VAL A CA 1
ATOM 831 C C . VAL A 1 104 ? -9.224 -2.495 -5.416 1.00 84.56 104 VAL A C 1
ATOM 833 O O . VAL A 1 104 ? -9.424 -1.290 -5.566 1.00 84.56 104 VAL A O 1
ATOM 836 N N . GLY A 1 105 ? -9.854 -3.403 -6.167 1.00 88.06 105 GLY A N 1
ATOM 837 C CA . GLY A 1 105 ? -10.993 -3.093 -7.026 1.00 88.06 105 GLY A CA 1
ATOM 838 C C . GLY A 1 105 ? -10.679 -2.048 -8.098 1.00 88.06 105 GLY A C 1
ATOM 839 O O . GLY A 1 105 ? -9.749 -2.211 -8.889 1.00 88.06 105 GLY A O 1
ATOM 840 N N . SER A 1 106 ? -11.486 -0.985 -8.154 1.00 88.62 106 SER A N 1
ATOM 841 C CA . SER A 1 106 ? -11.335 0.110 -9.123 1.00 88.62 106 SER A CA 1
ATOM 842 C C . SER A 1 106 ? -10.087 0.959 -8.888 1.00 88.62 106 SER A C 1
ATOM 844 O O . SER A 1 106 ? -9.531 1.479 -9.850 1.00 88.62 106 SER A O 1
ATOM 846 N N . SER A 1 107 ? -9.606 1.045 -7.646 1.00 91.19 107 SER A N 1
ATOM 847 C CA . SER A 1 107 ? -8.437 1.853 -7.281 1.00 91.19 107 SER A CA 1
ATOM 848 C C . SER A 1 107 ? -7.113 1.206 -7.697 1.00 91.19 107 SER A C 1
ATOM 850 O O . SER A 1 107 ? -6.061 1.825 -7.568 1.00 91.19 107 SER A O 1
ATOM 852 N N . PHE A 1 108 ? -7.141 -0.030 -8.221 1.00 93.50 108 PHE A N 1
ATOM 853 C CA . PHE A 1 108 ? -5.948 -0.776 -8.630 1.00 93.50 108 PHE A CA 1
ATOM 854 C C . PHE A 1 108 ? -5.045 0.032 -9.568 1.00 93.50 108 PHE A C 1
ATOM 856 O O . PHE A 1 108 ? -3.828 0.065 -9.381 1.00 93.50 108 PHE A O 1
ATOM 863 N N . ARG A 1 109 ? -5.631 0.676 -10.585 1.00 93.94 109 ARG A N 1
ATOM 864 C CA . ARG A 1 109 ? -4.875 1.386 -11.621 1.00 93.94 109 ARG A CA 1
ATOM 865 C C . ARG A 1 109 ? -4.135 2.590 -11.045 1.00 93.94 109 ARG A C 1
ATOM 867 O O . ARG A 1 109 ? -2.922 2.693 -11.235 1.00 93.94 109 ARG A O 1
ATOM 874 N N . ASP A 1 110 ? -4.871 3.437 -10.337 1.00 93.56 110 ASP A N 1
ATOM 875 C CA . ASP A 1 110 ? -4.377 4.700 -9.791 1.00 93.56 110 ASP A CA 1
ATOM 876 C C . ASP A 1 110 ? -3.349 4.439 -8.693 1.00 93.56 110 ASP A C 1
ATOM 878 O O . ASP A 1 110 ? -2.258 5.004 -8.728 1.00 93.56 110 ASP A O 1
ATOM 882 N N . LEU A 1 111 ? -3.623 3.473 -7.808 1.00 94.94 111 LEU A N 1
ATOM 883 C CA . LEU A 1 111 ? -2.669 3.049 -6.789 1.00 94.94 111 LEU A CA 1
ATOM 884 C C . LEU A 1 111 ? -1.393 2.477 -7.419 1.00 94.94 111 LEU A C 1
ATOM 886 O O . LEU A 1 111 ? -0.298 2.827 -7.002 1.00 94.94 111 LEU A O 1
ATOM 890 N N . THR A 1 112 ? -1.498 1.643 -8.461 1.00 95.62 112 THR A N 1
ATOM 891 C CA . THR A 1 112 ? -0.308 1.124 -9.164 1.00 95.62 112 THR A CA 1
ATOM 892 C C . THR A 1 112 ? 0.528 2.250 -9.768 1.00 95.62 112 THR A C 1
ATOM 894 O O . THR A 1 112 ? 1.755 2.221 -9.686 1.00 95.62 112 THR A O 1
ATOM 897 N N . GLN A 1 113 ? -0.125 3.237 -10.384 1.00 93.69 113 GLN A N 1
ATOM 898 C CA . GLN A 1 113 ? 0.561 4.376 -10.984 1.00 93.69 113 GLN A CA 1
ATOM 899 C C . GLN A 1 113 ? 1.266 5.215 -9.919 1.00 93.69 113 GLN A C 1
ATOM 901 O O . GLN A 1 113 ? 2.432 5.550 -10.100 1.00 93.69 113 GLN A O 1
ATOM 906 N N . GLN A 1 114 ? 0.582 5.492 -8.810 1.00 93.25 114 GLN A N 1
ATOM 907 C CA . GLN A 1 114 ? 1.127 6.241 -7.687 1.00 93.25 114 GLN A CA 1
ATOM 908 C C . GLN A 1 114 ? 2.304 5.517 -7.029 1.00 93.25 114 GLN A C 1
ATOM 910 O O . GLN A 1 114 ? 3.347 6.114 -6.817 1.00 93.25 114 GLN A O 1
ATOM 915 N N . ILE A 1 115 ? 2.190 4.217 -6.748 1.00 94.06 115 ILE A N 1
ATOM 916 C CA . ILE A 1 115 ? 3.301 3.453 -6.162 1.00 94.06 115 ILE A CA 1
ATOM 917 C C . ILE A 1 115 ? 4.533 3.477 -7.075 1.00 94.06 115 ILE A C 1
ATOM 919 O O . ILE A 1 115 ? 5.654 3.591 -6.584 1.00 94.06 115 ILE A O 1
ATOM 923 N N . ARG A 1 116 ? 4.341 3.445 -8.399 1.00 92.25 116 ARG A N 1
ATOM 924 C CA . ARG A 1 116 ? 5.453 3.493 -9.355 1.00 92.25 116 ARG A CA 1
ATOM 925 C C . ARG A 1 116 ? 6.208 4.825 -9.340 1.00 92.25 116 ARG A C 1
ATOM 927 O O . ARG A 1 116 ? 7.395 4.806 -9.623 1.00 92.25 116 ARG A O 1
ATOM 934 N N . THR A 1 117 ? 5.586 5.957 -8.994 1.00 90.94 117 THR A N 1
ATOM 935 C CA . THR A 1 117 ? 6.309 7.249 -8.963 1.00 90.94 117 THR A CA 1
ATOM 936 C C . THR A 1 117 ? 7.386 7.295 -7.883 1.00 90.94 117 THR A C 1
ATOM 938 O O . THR A 1 117 ? 8.303 8.100 -7.964 1.00 90.94 117 THR A O 1
ATOM 941 N N . TYR A 1 118 ? 7.301 6.425 -6.874 1.00 89.31 118 TYR A N 1
ATOM 942 C CA . TYR A 1 118 ? 8.333 6.307 -5.845 1.00 89.31 118 TYR A CA 1
ATOM 943 C C . TYR A 1 118 ? 9.537 5.482 -6.300 1.00 89.31 118 TYR A C 1
ATOM 945 O O . TYR A 1 118 ? 10.488 5.364 -5.542 1.00 89.31 118 TYR A O 1
ATOM 953 N N . PHE A 1 119 ? 9.517 4.907 -7.507 1.00 87.06 119 PHE A N 1
ATOM 954 C CA . PHE A 1 119 ? 10.653 4.148 -8.036 1.00 87.06 119 PHE A CA 1
ATOM 955 C C . PHE A 1 119 ? 11.768 5.054 -8.569 1.00 87.06 119 PHE A C 1
ATOM 957 O O . PHE A 1 119 ? 12.892 4.595 -8.728 1.00 87.06 119 PHE A O 1
ATOM 964 N N . ASP A 1 120 ? 11.474 6.327 -8.835 1.00 78.75 120 ASP A N 1
ATOM 965 C CA . ASP A 1 120 ? 12.423 7.234 -9.485 1.00 78.75 120 ASP A CA 1
ATOM 966 C C . ASP A 1 120 ? 13.537 7.734 -8.539 1.00 78.75 120 ASP A C 1
ATOM 968 O O . ASP A 1 120 ? 14.542 8.257 -9.013 1.00 78.75 120 ASP A O 1
ATOM 972 N N . ASN A 1 121 ? 13.397 7.545 -7.217 1.00 73.38 121 ASN A N 1
ATOM 973 C CA . ASN A 1 121 ? 14.370 7.978 -6.206 1.00 73.38 121 ASN A CA 1
ATOM 974 C C . ASN A 1 121 ? 14.806 6.801 -5.316 1.00 73.38 121 ASN A C 1
ATOM 976 O O . ASN A 1 121 ? 14.182 6.533 -4.291 1.00 73.38 121 ASN A O 1
ATOM 980 N N . GLU A 1 122 ? 15.888 6.110 -5.686 1.00 65.75 122 GLU A N 1
ATOM 981 C CA . GLU A 1 122 ? 16.391 4.929 -4.955 1.00 65.75 122 GLU A CA 1
ATOM 982 C C . GLU A 1 122 ? 16.878 5.250 -3.527 1.00 65.75 122 GLU A C 1
ATOM 984 O O . GLU A 1 122 ? 16.773 4.406 -2.639 1.00 65.75 122 GLU A O 1
ATOM 989 N N . ASP A 1 123 ? 17.339 6.482 -3.278 1.00 64.31 123 ASP A N 1
ATOM 990 C CA . ASP A 1 123 ? 17.776 6.950 -1.951 1.00 64.31 123 ASP A CA 1
ATOM 991 C C . ASP A 1 123 ? 16.606 7.331 -1.016 1.00 64.31 123 ASP A C 1
ATOM 993 O O . ASP A 1 123 ? 16.818 7.695 0.145 1.00 64.31 123 ASP A O 1
ATOM 997 N N . ASP A 1 124 ? 15.359 7.281 -1.501 1.00 75.56 124 ASP A N 1
ATOM 998 C CA . ASP A 1 124 ? 14.185 7.627 -0.704 1.00 75.56 124 ASP A CA 1
ATOM 999 C C . ASP A 1 124 ? 13.834 6.476 0.264 1.00 75.56 124 ASP A C 1
ATOM 1001 O O . ASP A 1 124 ? 13.656 5.332 -0.168 1.00 75.56 124 ASP A O 1
ATOM 1005 N N . PRO A 1 125 ? 13.649 6.730 1.576 1.00 77.44 125 PRO A N 1
ATOM 1006 C CA . PRO A 1 125 ? 13.208 5.702 2.526 1.00 77.44 125 PRO A CA 1
ATOM 1007 C C . PRO A 1 125 ? 11.884 5.016 2.136 1.00 77.44 125 PRO A C 1
ATOM 1009 O O . PRO A 1 125 ? 11.591 3.913 2.611 1.00 77.44 125 PRO A O 1
ATOM 1012 N N . LEU A 1 126 ? 11.079 5.642 1.276 1.00 87.38 126 LEU A N 1
ATOM 1013 C CA . LEU A 1 126 ? 9.825 5.111 0.750 1.00 87.38 126 LEU A CA 1
ATOM 1014 C C . LEU A 1 126 ? 10.012 4.112 -0.392 1.00 87.38 126 LEU A C 1
ATOM 1016 O O . LEU A 1 126 ? 9.106 3.314 -0.641 1.00 87.38 126 LEU A O 1
ATOM 1020 N N . TYR A 1 127 ? 11.171 4.112 -1.051 1.00 85.00 127 TYR A N 1
ATOM 1021 C CA . TYR A 1 127 ? 11.461 3.273 -2.211 1.00 85.00 127 TYR A CA 1
ATOM 1022 C C . TYR A 1 127 ? 11.224 1.783 -1.913 1.00 85.00 127 TYR A C 1
ATOM 1024 O O . TYR A 1 127 ? 10.451 1.107 -2.598 1.00 85.00 127 TYR A O 1
ATOM 1032 N N . SER A 1 128 ? 11.785 1.283 -0.807 1.00 83.94 128 SER A N 1
ATOM 1033 C CA . SER A 1 128 ? 11.611 -0.116 -0.383 1.00 83.94 128 SER A CA 1
ATOM 1034 C C . SER A 1 128 ? 10.145 -0.486 -0.088 1.00 83.94 128 SER A C 1
ATOM 1036 O O . SER A 1 128 ? 9.694 -1.586 -0.421 1.00 83.94 128 SER A O 1
ATOM 1038 N N . LEU A 1 129 ? 9.367 0.433 0.497 1.00 88.62 129 LEU A N 1
ATOM 1039 C CA . LEU A 1 129 ? 7.945 0.225 0.795 1.00 88.62 129 LEU A CA 1
ATOM 1040 C C . LEU A 1 129 ? 7.108 0.188 -0.484 1.00 88.62 129 LEU A C 1
ATOM 1042 O O . LEU A 1 129 ? 6.247 -0.685 -0.634 1.00 88.62 129 LEU A O 1
ATOM 1046 N N . ALA A 1 130 ? 7.390 1.097 -1.418 1.00 91.81 130 ALA A N 1
ATOM 1047 C CA . ALA A 1 130 ? 6.756 1.126 -2.725 1.00 91.81 130 ALA A CA 1
ATOM 1048 C C . ALA A 1 130 ? 7.006 -0.184 -3.479 1.00 91.81 130 ALA A C 1
ATOM 1050 O O . ALA A 1 130 ? 6.078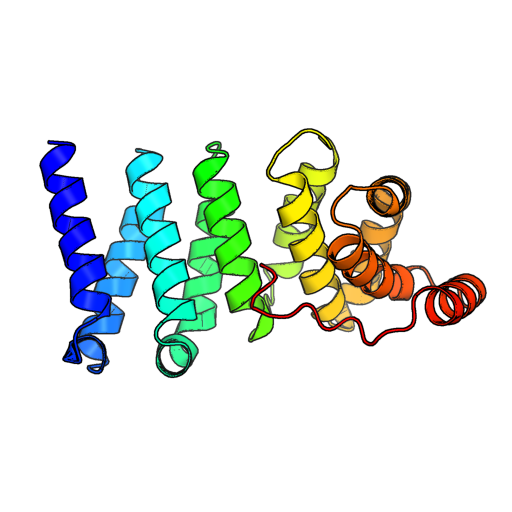 -0.770 -4.038 1.00 91.81 130 ALA A O 1
ATOM 1051 N N . PHE A 1 131 ? 8.233 -0.704 -3.422 1.00 88.31 131 PHE A N 1
ATOM 1052 C CA . PHE A 1 131 ? 8.586 -1.975 -4.044 1.00 88.31 131 PHE A CA 1
ATOM 1053 C C . PHE A 1 131 ? 7.756 -3.139 -3.501 1.00 88.31 131 PHE A C 1
ATOM 1055 O O . PHE A 1 131 ? 7.184 -3.932 -4.255 1.00 88.31 131 PHE A O 1
ATOM 1062 N N . VAL A 1 132 ? 7.643 -3.242 -2.177 1.00 88.25 132 VAL A N 1
ATOM 1063 C CA . VAL A 1 132 ? 6.841 -4.298 -1.555 1.00 88.25 132 VAL A CA 1
ATOM 1064 C C . VAL A 1 132 ? 5.366 -4.175 -1.948 1.00 88.25 132 VAL A C 1
ATOM 1066 O O . VAL A 1 132 ? 4.741 -5.175 -2.313 1.00 88.25 132 VAL A O 1
ATOM 1069 N N . LEU A 1 133 ? 4.808 -2.962 -1.944 1.00 92.44 133 LEU A N 1
ATOM 1070 C CA . LEU A 1 133 ? 3.430 -2.729 -2.385 1.00 92.44 133 LEU A CA 1
ATOM 1071 C C . LEU A 1 133 ? 3.207 -3.081 -3.853 1.00 92.44 133 LEU A C 1
ATOM 1073 O O . LEU A 1 133 ? 2.179 -3.672 -4.187 1.00 92.44 133 LEU A O 1
ATOM 1077 N N . PHE A 1 134 ? 4.170 -2.785 -4.721 1.00 93.38 134 PHE A N 1
ATOM 1078 C CA . PHE A 1 134 ? 4.106 -3.153 -6.130 1.00 93.38 134 PHE A CA 1
ATOM 1079 C C . PHE A 1 134 ? 4.072 -4.678 -6.315 1.00 93.38 134 PHE A C 1
ATOM 1081 O O . PHE A 1 134 ? 3.283 -5.190 -7.109 1.00 93.38 134 PHE A O 1
ATOM 1088 N N . GLY A 1 135 ? 4.835 -5.427 -5.513 1.00 91.56 135 GLY A N 1
ATOM 1089 C CA . GLY A 1 135 ? 4.755 -6.891 -5.467 1.00 91.56 135 GLY A CA 1
ATOM 1090 C C . GLY A 1 135 ? 3.396 -7.406 -4.982 1.00 91.56 135 GLY A C 1
ATOM 1091 O O . GLY A 1 135 ? 2.838 -8.344 -5.558 1.00 91.56 135 GLY A O 1
ATOM 1092 N N . ILE A 1 136 ? 2.812 -6.770 -3.963 1.00 92.69 136 ILE A N 1
ATOM 1093 C CA . ILE A 1 136 ? 1.459 -7.101 -3.488 1.00 92.69 136 ILE A CA 1
ATOM 1094 C C . ILE A 1 136 ? 0.424 -6.847 -4.595 1.00 92.69 136 ILE A C 1
ATOM 1096 O O . ILE A 1 136 ? -0.413 -7.715 -4.848 1.00 92.69 136 ILE A O 1
ATOM 1100 N N . LEU A 1 137 ? 0.513 -5.721 -5.308 1.00 94.25 137 LEU A N 1
ATOM 1101 C CA . LEU A 1 137 ? -0.331 -5.415 -6.468 1.00 94.25 137 LEU A CA 1
ATOM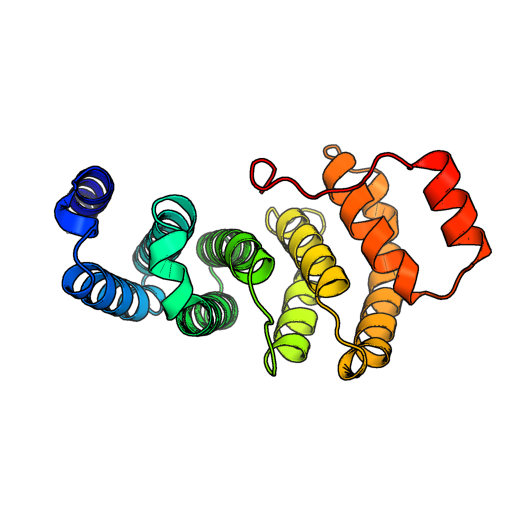 1102 C C . LEU A 1 137 ? -0.165 -6.455 -7.586 1.00 94.25 137 LEU A C 1
ATOM 1104 O O . LEU A 1 137 ? -1.164 -6.932 -8.127 1.00 94.25 137 LEU A O 1
ATOM 1108 N N . ALA A 1 138 ? 1.066 -6.888 -7.877 1.00 92.94 138 ALA A N 1
ATOM 1109 C CA . ALA A 1 138 ? 1.338 -7.950 -8.846 1.00 92.94 138 ALA A CA 1
ATOM 1110 C C . ALA A 1 138 ? 0.590 -9.242 -8.486 1.00 92.94 138 ALA A C 1
ATOM 1112 O O . ALA A 1 138 ? -0.084 -9.839 -9.327 1.00 92.94 138 ALA A O 1
ATOM 1113 N N . ARG A 1 139 ? 0.632 -9.640 -7.210 1.00 91.12 139 ARG A N 1
ATOM 1114 C CA . ARG A 1 139 ? -0.077 -10.826 -6.711 1.00 91.12 139 ARG A CA 1
ATOM 1115 C C . ARG A 1 139 ? -1.600 -10.686 -6.782 1.00 91.12 139 ARG A C 1
ATOM 1117 O O . ARG A 1 139 ? -2.283 -11.658 -7.089 1.00 91.12 139 ARG A O 1
ATOM 1124 N N . LEU A 1 140 ? -2.132 -9.499 -6.496 1.00 90.94 140 LEU A N 1
ATOM 1125 C CA . LEU A 1 140 ? -3.574 -9.217 -6.509 1.00 90.94 140 LEU A CA 1
ATOM 1126 C C . LEU A 1 140 ? -4.123 -8.922 -7.913 1.00 90.94 140 LEU A C 1
ATOM 1128 O O . LEU A 1 140 ? -5.326 -8.714 -8.080 1.00 90.94 140 LEU A O 1
ATOM 1132 N N . THR A 1 141 ? -3.268 -8.895 -8.937 1.00 92.44 141 THR A N 1
ATOM 1133 C CA . THR A 1 141 ? -3.671 -8.515 -10.291 1.00 92.44 141 THR A CA 1
ATOM 1134 C C . THR A 1 141 ? -4.685 -9.503 -10.867 1.00 92.44 141 THR A C 1
ATOM 1136 O O . THR A 1 141 ? -4.380 -10.656 -11.181 1.00 92.44 141 THR A O 1
ATOM 1139 N N . LYS A 1 142 ? -5.907 -9.018 -11.091 1.00 90.94 142 LYS A N 1
ATOM 1140 C CA . LYS A 1 142 ? -6.971 -9.768 -11.769 1.00 90.94 142 LYS A CA 1
ATOM 1141 C C . LYS A 1 142 ? -6.734 -9.854 -13.276 1.00 90.94 142 LYS A C 1
ATOM 1143 O O . LYS A 1 142 ? -6.045 -9.030 -13.875 1.00 90.94 142 LYS A O 1
ATOM 1148 N N . ARG A 1 143 ? -7.396 -10.819 -13.930 1.00 90.31 143 ARG A N 1
ATOM 1149 C CA . ARG A 1 143 ? -7.316 -11.030 -15.390 1.00 90.31 143 ARG A CA 1
ATOM 1150 C C . ARG A 1 143 ? -7.615 -9.760 -16.197 1.00 90.31 143 ARG A C 1
ATOM 1152 O O . ARG A 1 143 ? -6.958 -9.536 -17.207 1.00 90.31 143 ARG A O 1
ATOM 1159 N N . THR A 1 144 ? -8.555 -8.937 -15.735 1.00 92.00 144 THR A N 1
ATOM 1160 C CA . THR A 1 144 ? -8.932 -7.653 -16.352 1.00 92.00 144 THR A CA 1
ATOM 1161 C C . THR A 1 144 ? -7.784 -6.645 -16.375 1.00 92.00 144 THR A C 1
ATOM 1163 O O . THR A 1 144 ? -7.642 -5.907 -17.342 1.00 92.00 144 THR A O 1
ATOM 1166 N N . TRP A 1 145 ? -6.931 -6.645 -15.347 1.00 93.62 145 TRP A N 1
ATOM 1167 C CA . TRP A 1 145 ? -5.826 -5.696 -15.189 1.00 93.62 145 TRP A CA 1
ATOM 1168 C C . TRP A 1 145 ? -4.474 -6.245 -15.646 1.00 93.62 145 TRP A C 1
ATOM 1170 O O . TRP A 1 145 ? -3.494 -5.507 -15.674 1.00 93.62 145 TRP A O 1
ATOM 1180 N N . LYS A 1 146 ? -4.403 -7.519 -16.051 1.00 92.25 146 LYS A N 1
ATOM 1181 C CA . LYS A 1 146 ? -3.144 -8.201 -16.383 1.00 92.25 146 LYS A CA 1
ATOM 1182 C C . LYS A 1 146 ? -2.335 -7.496 -17.474 1.00 92.25 146 LYS A C 1
ATOM 1184 O O . LYS A 1 146 ? -1.120 -7.392 -17.344 1.00 92.25 146 LYS A O 1
ATOM 1189 N N . ALA A 1 147 ? -2.989 -7.024 -18.537 1.00 93.69 147 ALA A N 1
ATOM 1190 C CA . ALA A 1 147 ? -2.311 -6.325 -19.630 1.00 93.69 147 ALA A CA 1
ATOM 1191 C C . ALA A 1 147 ? -1.750 -4.970 -19.174 1.00 93.69 147 ALA A C 1
ATOM 1193 O O . ALA A 1 147 ? -0.586 -4.678 -19.436 1.00 93.69 147 ALA A O 1
ATOM 1194 N N . TYR A 1 148 ? -2.553 -4.199 -18.433 1.00 95.56 148 TYR A N 1
ATOM 1195 C CA . TYR A 1 148 ? -2.124 -2.936 -17.837 1.00 95.56 148 TYR A CA 1
ATOM 1196 C C . TYR A 1 148 ? -0.937 -3.151 -16.898 1.00 95.56 148 TYR A C 1
ATOM 1198 O O . TYR A 1 148 ? 0.110 -2.550 -17.095 1.00 95.56 148 TYR A O 1
ATOM 1206 N N . PHE A 1 149 ? -1.056 -4.061 -15.928 1.00 95.62 149 PHE A N 1
ATOM 1207 C CA . PHE A 1 149 ? 0.010 -4.294 -14.958 1.00 95.62 149 PHE A CA 1
ATOM 1208 C C . PHE A 1 149 ? 1.297 -4.791 -15.628 1.00 95.62 149 PHE A C 1
ATOM 1210 O O . PHE A 1 149 ? 2.385 -4.360 -15.264 1.00 95.62 149 PHE A O 1
ATOM 1217 N N . ALA A 1 150 ? 1.194 -5.622 -16.670 1.00 94.38 150 ALA A N 1
ATOM 1218 C CA . ALA A 1 150 ? 2.358 -6.037 -17.447 1.00 94.38 150 ALA A CA 1
ATOM 1219 C C . ALA A 1 150 ? 3.067 -4.868 -18.141 1.00 94.38 150 ALA A C 1
ATOM 1221 O O . ALA A 1 150 ? 4.289 -4.880 -18.257 1.00 94.38 150 ALA A O 1
ATOM 1222 N N . ASP A 1 151 ? 2.325 -3.869 -18.614 1.00 94.62 151 ASP A N 1
ATOM 1223 C CA . ASP A 1 151 ? 2.913 -2.638 -19.136 1.00 94.62 151 ASP A CA 1
ATOM 1224 C C . ASP A 1 151 ? 3.630 -1.845 -18.030 1.00 94.62 151 ASP A C 1
ATOM 1226 O O . ASP A 1 151 ? 4.780 -1.456 -18.209 1.00 94.62 151 ASP A O 1
ATOM 1230 N N . GLN A 1 152 ? 3.026 -1.726 -16.841 1.00 95.31 152 GLN A N 1
ATOM 1231 C CA . GLN A 1 152 ? 3.670 -1.067 -15.693 1.00 95.31 152 GLN A CA 1
ATOM 1232 C C . GLN A 1 152 ? 4.975 -1.771 -15.283 1.00 95.31 152 GLN A C 1
ATOM 1234 O O . GLN A 1 152 ? 5.985 -1.111 -15.060 1.00 95.31 152 GLN A O 1
ATOM 1239 N N . VAL A 1 153 ? 4.992 -3.110 -15.257 1.00 93.44 153 VAL A N 1
ATOM 1240 C CA . VAL A 1 153 ? 6.204 -3.901 -14.977 1.00 93.44 153 VAL A CA 1
ATOM 1241 C C . VAL A 1 153 ? 7.289 -3.657 -16.027 1.00 93.44 153 VAL A C 1
ATOM 1243 O O . VAL A 1 153 ? 8.457 -3.546 -15.668 1.00 93.44 153 VAL A O 1
ATOM 1246 N N . ARG A 1 154 ? 6.933 -3.558 -17.317 1.00 91.12 154 ARG A N 1
ATOM 1247 C CA . ARG A 1 154 ? 7.906 -3.255 -18.382 1.00 91.12 154 ARG A CA 1
ATOM 1248 C C . ARG A 1 154 ? 8.517 -1.870 -18.209 1.00 91.12 154 ARG A C 1
ATOM 1250 O O . ARG A 1 154 ? 9.726 -1.739 -18.363 1.00 91.12 154 ARG A O 1
ATOM 1257 N N . GLN A 1 155 ? 7.704 -0.875 -17.857 1.00 91.06 155 GLN A N 1
ATOM 1258 C CA . GLN A 1 155 ? 8.178 0.486 -17.595 1.00 91.06 155 GLN A CA 1
ATOM 1259 C C . GLN A 1 155 ? 9.122 0.547 -16.384 1.00 91.06 155 GLN A C 1
ATOM 1261 O O . GLN A 1 155 ? 10.078 1.309 -16.402 1.00 91.06 155 GLN A O 1
ATOM 1266 N N . SER A 1 156 ? 8.898 -0.287 -15.365 1.00 89.81 156 SER A N 1
ATOM 1267 C CA . SER A 1 156 ? 9.737 -0.351 -14.158 1.00 89.81 156 SER A CA 1
ATOM 1268 C C . SER A 1 156 ? 10.890 -1.349 -14.225 1.00 89.81 156 SER A C 1
ATOM 1270 O O . SER A 1 156 ? 11.601 -1.512 -13.238 1.00 89.81 156 SER A O 1
ATOM 1272 N N . TRP A 1 157 ? 11.070 -2.078 -15.329 1.00 83.38 157 TRP A N 1
ATOM 1273 C CA . TRP A 1 157 ? 11.892 -3.291 -15.323 1.00 83.38 157 TRP A CA 1
ATOM 1274 C C . TRP A 1 157 ? 13.357 -3.058 -14.941 1.00 83.38 157 TRP A C 1
ATOM 1276 O O . TRP A 1 157 ? 13.942 -3.875 -14.233 1.00 83.38 157 TRP A O 1
ATOM 1286 N N . VAL A 1 158 ? 13.939 -1.939 -15.378 1.00 83.81 158 VAL A N 1
ATOM 1287 C CA . VAL A 1 158 ? 15.322 -1.575 -15.034 1.00 83.81 158 VAL A CA 1
ATOM 1288 C C . VAL A 1 158 ? 15.453 -1.365 -13.525 1.00 83.81 158 VAL A C 1
ATOM 1290 O O . VAL A 1 158 ? 16.286 -2.009 -12.894 1.00 83.81 158 VAL A O 1
ATOM 1293 N N . THR A 1 159 ? 14.570 -0.564 -12.933 1.00 83.19 159 THR A N 1
ATOM 1294 C CA . THR A 1 159 ? 14.529 -0.296 -11.489 1.00 83.19 159 THR A CA 1
ATOM 1295 C C . THR A 1 159 ? 14.274 -1.570 -10.673 1.00 83.19 159 THR A C 1
ATOM 1297 O O . THR A 1 159 ? 14.945 -1.833 -9.677 1.00 83.19 159 THR A O 1
ATOM 1300 N N . LEU A 1 160 ? 13.373 -2.441 -11.152 1.00 80.31 160 LEU A N 1
ATOM 1301 C CA . LEU A 1 160 ? 13.111 -3.754 -10.550 1.00 80.31 160 LEU A CA 1
ATOM 1302 C C . LEU A 1 160 ? 14.356 -4.659 -10.521 1.00 80.31 160 LEU A C 1
ATOM 1304 O O . LEU A 1 160 ? 14.512 -5.439 -9.582 1.00 80.31 160 LEU A O 1
ATOM 1308 N N . LEU A 1 161 ? 15.224 -4.577 -11.536 1.00 79.19 161 LEU A N 1
ATOM 1309 C CA . LEU A 1 161 ? 16.468 -5.347 -11.608 1.00 79.19 161 LEU A CA 1
ATOM 1310 C C . LEU A 1 161 ? 17.568 -4.778 -10.711 1.00 79.19 161 LEU A C 1
ATOM 1312 O O . LEU A 1 161 ? 18.249 -5.552 -10.038 1.00 79.19 161 LEU A O 1
ATOM 1316 N N . LEU A 1 162 ? 17.742 -3.454 -10.700 1.00 76.31 162 LEU A N 1
ATOM 1317 C CA . LEU A 1 162 ? 18.761 -2.783 -9.883 1.00 76.31 162 LEU A CA 1
ATOM 1318 C C . LEU A 1 162 ? 18.563 -3.085 -8.392 1.00 76.31 162 LEU A C 1
ATOM 1320 O O . LEU A 1 162 ? 19.516 -3.405 -7.684 1.00 76.31 162 LEU A O 1
ATOM 1324 N N . HIS A 1 163 ? 17.309 -3.145 -7.942 1.00 71.50 163 HIS A N 1
ATOM 1325 C CA . HIS A 1 163 ? 16.974 -3.419 -6.546 1.00 71.50 163 HIS A CA 1
ATOM 1326 C C . HIS A 1 163 ? 17.290 -4.850 -6.066 1.00 71.50 163 HIS A C 1
ATOM 1328 O O . HIS A 1 163 ? 17.276 -5.122 -4.867 1.00 71.50 163 HIS A O 1
ATOM 1334 N N . LEU A 1 164 ? 17.623 -5.794 -6.957 1.00 67.25 164 LEU A N 1
ATOM 1335 C CA . LEU A 1 164 ? 18.105 -7.121 -6.539 1.00 67.25 164 LEU A CA 1
ATOM 1336 C C . LEU A 1 164 ? 19.491 -7.072 -5.866 1.00 67.25 164 LEU A C 1
ATOM 1338 O O . LEU A 1 164 ? 19.897 -8.069 -5.263 1.00 67.25 164 LEU A O 1
ATOM 1342 N N . GLN A 1 165 ? 20.201 -5.944 -5.976 1.00 66.88 165 GLN A N 1
ATOM 1343 C CA . GLN A 1 165 ? 21.523 -5.708 -5.382 1.00 66.88 165 GLN A CA 1
ATOM 1344 C C . GLN A 1 165 ? 21.466 -4.984 -4.020 1.00 66.88 165 GLN A C 1
ATOM 1346 O O . GLN A 1 165 ? 22.508 -4.721 -3.427 1.00 66.88 165 GLN A O 1
ATOM 1351 N N . ASP A 1 166 ? 20.265 -4.682 -3.517 1.00 65.38 166 ASP A N 1
ATOM 1352 C CA . ASP A 1 166 ? 20.026 -3.931 -2.278 1.00 65.38 166 ASP A CA 1
ATOM 1353 C C . ASP A 1 166 ? 20.376 -4.744 -1.003 1.00 65.38 166 ASP A C 1
ATOM 1355 O O . ASP A 1 166 ? 20.215 -5.974 -0.999 1.00 65.38 166 ASP A O 1
ATOM 1359 N N . PRO A 1 167 ? 20.829 -4.101 0.100 1.00 57.91 167 PRO A N 1
ATOM 1360 C CA . PRO A 1 167 ? 21.095 -4.745 1.392 1.00 57.91 167 PRO A CA 1
ATOM 1361 C C . PRO A 1 167 ? 19.950 -5.583 1.986 1.00 57.91 167 PRO A C 1
ATOM 1363 O O . PRO A 1 167 ? 20.238 -6.440 2.826 1.00 57.91 167 PRO A O 1
ATOM 1366 N N . ASN A 1 168 ? 18.683 -5.412 1.572 1.00 64.00 168 ASN A N 1
ATOM 1367 C CA . ASN A 1 168 ? 17.585 -6.319 1.957 1.00 64.00 168 ASN A CA 1
ATOM 1368 C C . ASN A 1 168 ? 17.096 -7.219 0.799 1.00 64.00 168 ASN A C 1
ATOM 1370 O O . ASN A 1 168 ? 15.956 -7.103 0.341 1.00 64.00 168 ASN A O 1
ATOM 1374 N N . PRO A 1 169 ? 17.909 -8.187 0.342 1.00 64.19 169 PRO A N 1
ATOM 1375 C CA . PRO A 1 169 ? 17.679 -8.889 -0.917 1.00 64.19 169 PRO A CA 1
ATOM 1376 C C . PRO A 1 169 ? 16.424 -9.774 -0.922 1.00 64.19 169 PRO A C 1
ATOM 1378 O O . PRO A 1 169 ? 15.920 -10.106 -1.992 1.00 64.19 169 PRO A O 1
ATOM 1381 N N . GLN A 1 170 ? 15.907 -10.198 0.237 1.00 67.94 170 GLN A N 1
ATOM 1382 C CA . GLN A 1 170 ? 14.799 -11.160 0.300 1.00 67.94 170 GLN A CA 1
ATOM 1383 C C . GLN A 1 170 ? 13.465 -10.554 -0.161 1.00 67.94 170 GLN A C 1
ATOM 1385 O O . GLN A 1 170 ? 12.782 -11.152 -0.998 1.00 67.94 170 GLN A O 1
ATOM 1390 N N . LYS A 1 171 ? 13.118 -9.347 0.307 1.00 69.50 171 LYS A N 1
ATOM 1391 C CA . LYS A 1 171 ? 11.874 -8.662 -0.094 1.00 69.50 171 LYS A CA 1
ATOM 1392 C C . LYS A 1 171 ? 11.913 -8.265 -1.570 1.00 69.50 171 LYS A C 1
ATOM 1394 O O . LYS A 1 171 ? 10.939 -8.478 -2.296 1.00 69.50 171 LYS A O 1
ATOM 1399 N N . CYS A 1 172 ? 13.068 -7.779 -2.027 1.00 72.69 172 CYS A N 1
ATOM 1400 C CA . CYS A 1 172 ? 13.307 -7.401 -3.418 1.00 72.69 172 CYS A CA 1
ATOM 1401 C C . CYS A 1 172 ? 13.144 -8.605 -4.346 1.00 72.69 172 CYS A C 1
ATOM 1403 O O . CYS A 1 172 ? 12.433 -8.543 -5.349 1.00 72.69 172 CYS A O 1
ATOM 1405 N N . ARG A 1 173 ? 13.738 -9.747 -3.974 1.00 77.31 173 ARG A N 1
ATOM 1406 C CA . ARG A 1 173 ? 13.580 -10.999 -4.719 1.00 77.31 173 ARG A CA 1
ATOM 1407 C C . ARG A 1 173 ? 12.113 -11.393 -4.796 1.00 77.31 173 ARG A C 1
ATOM 1409 O O . ARG A 1 173 ? 11.634 -11.614 -5.903 1.00 77.31 173 ARG A O 1
ATOM 1416 N N . ALA A 1 174 ? 11.384 -11.438 -3.683 1.00 81.69 174 ALA A N 1
ATOM 1417 C CA . ALA A 1 174 ? 9.975 -11.839 -3.685 1.00 81.69 174 ALA A CA 1
ATOM 1418 C C . ALA A 1 174 ? 9.117 -10.993 -4.644 1.00 81.69 174 ALA A C 1
ATOM 1420 O O . ALA A 1 174 ? 8.427 -11.542 -5.508 1.00 81.69 174 ALA A O 1
ATOM 1421 N N . THR A 1 175 ? 9.209 -9.663 -4.559 1.00 85.62 175 THR A N 1
ATOM 1422 C CA . THR A 1 175 ? 8.496 -8.765 -5.480 1.00 85.62 175 THR A CA 1
ATOM 1423 C C . THR A 1 175 ? 8.930 -8.981 -6.930 1.00 85.62 175 THR A C 1
ATOM 1425 O O . THR A 1 175 ? 8.078 -9.048 -7.821 1.00 85.62 175 THR A O 1
ATOM 1428 N N . PHE A 1 176 ? 10.232 -9.130 -7.182 1.00 84.25 176 PHE A N 1
ATOM 1429 C CA . PHE A 1 176 ? 10.753 -9.353 -8.527 1.00 84.25 176 PHE A CA 1
ATOM 1430 C C . PHE A 1 176 ? 10.177 -10.625 -9.163 1.00 84.25 176 PHE A C 1
ATOM 1432 O O . PHE A 1 176 ? 9.760 -10.589 -10.320 1.00 84.25 176 PHE A O 1
ATOM 1439 N N . HIS A 1 177 ? 10.063 -11.725 -8.409 1.00 82.25 177 HIS A N 1
ATOM 1440 C CA . HIS A 1 177 ? 9.445 -12.961 -8.910 1.00 82.25 177 HIS A CA 1
ATOM 1441 C C . HIS A 1 177 ? 8.002 -12.739 -9.331 1.00 82.25 177 HIS A C 1
ATOM 1443 O O . HIS A 1 177 ? 7.609 -13.140 -10.426 1.00 82.25 177 HIS A O 1
ATOM 1449 N N . LEU A 1 178 ? 7.219 -12.085 -8.469 1.00 87.44 178 LEU A N 1
ATOM 1450 C CA . LEU A 1 178 ? 5.813 -11.802 -8.736 1.00 87.44 178 LEU A CA 1
ATOM 1451 C C . LEU A 1 178 ? 5.658 -10.949 -10.002 1.00 87.44 178 LEU A C 1
ATOM 1453 O O . LEU A 1 178 ? 4.782 -11.220 -10.823 1.00 87.44 178 LEU A O 1
ATOM 1457 N N . CYS A 1 179 ? 6.547 -9.976 -10.210 1.00 88.12 179 CYS A N 1
ATOM 1458 C CA . CYS A 1 179 ? 6.537 -9.114 -11.390 1.00 88.12 179 CYS A CA 1
ATOM 1459 C C . CYS A 1 179 ? 7.022 -9.831 -12.663 1.00 88.12 179 CYS A C 1
ATOM 1461 O O . CYS A 1 179 ? 6.438 -9.648 -13.732 1.00 88.12 179 CYS A O 1
ATOM 1463 N N . ALA A 1 180 ? 8.034 -10.699 -12.578 1.00 84.94 180 ALA A N 1
ATOM 1464 C CA . ALA A 1 180 ? 8.587 -11.419 -13.730 1.00 84.94 180 ALA A CA 1
ATOM 1465 C C . ALA A 1 180 ? 7.551 -12.313 -14.445 1.00 84.94 180 ALA A C 1
ATOM 1467 O O . ALA A 1 180 ? 7.650 -12.561 -15.654 1.00 84.94 180 ALA A O 1
ATOM 1468 N N . LEU A 1 181 ? 6.501 -12.746 -13.735 1.00 85.50 181 LEU A N 1
ATOM 1469 C CA . LEU A 1 181 ? 5.364 -13.472 -14.313 1.00 85.50 181 LEU A CA 1
ATOM 1470 C C . LEU A 1 181 ? 4.630 -12.671 -15.404 1.00 85.50 181 LEU A C 1
ATOM 1472 O O . LEU A 1 181 ? 4.037 -13.261 -16.311 1.00 85.50 181 LEU A O 1
ATOM 1476 N N . PHE A 1 182 ? 4.700 -11.339 -15.360 1.00 88.19 182 PHE A N 1
ATOM 1477 C CA . PHE A 1 182 ? 4.023 -10.448 -16.303 1.00 88.19 182 PHE A CA 1
ATOM 1478 C C . PHE A 1 182 ? 4.838 -10.139 -17.562 1.00 88.19 182 PHE A C 1
ATOM 1480 O O . PHE A 1 182 ? 4.274 -9.683 -18.559 1.00 88.19 182 PHE A O 1
ATOM 1487 N N . LEU A 1 183 ? 6.137 -10.442 -17.569 1.00 82.62 183 LEU A N 1
ATOM 1488 C CA . LEU A 1 183 ? 6.986 -10.210 -18.737 1.00 82.62 183 LEU A CA 1
ATOM 1489 C C . LEU A 1 183 ? 6.835 -11.257 -19.841 1.00 82.62 183 LEU A C 1
ATOM 1491 O O . LEU A 1 183 ? 7.259 -11.020 -20.969 1.00 82.62 183 LEU A O 1
ATOM 1495 N N . GLY A 1 184 ? 6.251 -12.421 -19.540 1.00 72.44 184 GLY A N 1
ATOM 1496 C CA . GLY A 1 184 ? 6.097 -13.507 -20.516 1.00 72.44 184 GLY A CA 1
ATOM 1497 C C . GLY A 1 184 ? 7.416 -14.173 -20.937 1.00 72.44 184 GLY A C 1
ATOM 1498 O O . GLY A 1 184 ? 7.437 -14.960 -21.883 1.00 72.44 184 GLY A O 1
ATOM 1499 N N . LEU A 1 185 ? 8.516 -13.897 -20.232 1.00 68.00 185 LEU A N 1
ATOM 1500 C CA . LEU A 1 185 ? 9.835 -14.458 -20.507 1.00 68.00 185 LEU A CA 1
ATOM 1501 C C . LEU A 1 185 ? 9.966 -15.843 -19.863 1.00 68.00 185 LEU A C 1
ATOM 1503 O O . LEU A 1 185 ? 10.532 -15.984 -18.785 1.00 68.00 185 LEU A O 1
ATOM 1507 N N . LYS A 1 186 ? 9.459 -16.885 -20.533 1.00 65.25 186 LYS A N 1
ATOM 1508 C CA . LYS A 1 186 ? 9.484 -18.275 -20.025 1.00 65.25 186 LYS A CA 1
ATOM 1509 C C . LYS A 1 186 ? 10.880 -18.735 -19.580 1.00 65.25 186 LYS A C 1
ATOM 1511 O O . LYS A 1 186 ? 11.011 -19.342 -18.530 1.00 65.25 186 LYS A O 1
ATOM 1516 N N . ARG A 1 187 ? 11.928 -18.391 -20.341 1.00 60.97 187 ARG A N 1
ATOM 1517 C CA . ARG A 1 187 ? 13.329 -18.706 -19.996 1.00 60.97 187 ARG A CA 1
ATOM 1518 C C . ARG A 1 187 ? 13.808 -17.995 -18.732 1.00 60.97 187 ARG A C 1
ATOM 1520 O O . ARG A 1 187 ? 14.511 -18.592 -17.929 1.00 60.97 187 ARG A O 1
ATOM 1527 N N . LEU A 1 188 ? 13.407 -16.737 -18.559 1.00 65.25 188 LEU A N 1
ATOM 1528 C CA . LEU A 1 188 ? 13.720 -15.976 -17.357 1.00 65.25 188 LEU A CA 1
ATOM 1529 C C . LEU A 1 188 ? 12.966 -16.545 -16.152 1.00 65.25 188 LEU A C 1
ATOM 1531 O O . LEU A 1 188 ? 13.547 -16.658 -15.088 1.00 65.25 188 LEU A O 1
ATOM 1535 N N . GLN A 1 189 ? 11.710 -16.965 -16.323 1.00 62.53 189 GLN A N 1
ATOM 1536 C CA . GLN A 1 189 ? 10.935 -17.621 -15.265 1.00 62.53 189 GLN A CA 1
ATOM 1537 C C . GLN A 1 189 ? 11.595 -18.925 -14.804 1.00 62.53 189 GLN A C 1
ATOM 1539 O O . GLN A 1 189 ? 11.687 -19.161 -13.605 1.00 62.53 189 GLN A O 1
ATOM 1544 N N . THR A 1 190 ? 12.106 -19.738 -15.734 1.00 63.69 190 THR A N 1
ATOM 1545 C CA . THR A 1 190 ? 12.886 -20.941 -15.407 1.00 63.69 190 THR A CA 1
ATOM 1546 C C . THR A 1 190 ? 14.161 -20.589 -14.638 1.00 63.69 190 THR A C 1
ATOM 1548 O O . THR A 1 190 ? 14.359 -21.106 -13.545 1.00 63.69 190 THR A O 1
ATOM 1551 N N . ALA A 1 191 ? 14.962 -19.639 -15.134 1.00 65.81 191 ALA A N 1
ATOM 1552 C CA . ALA A 1 191 ? 16.202 -19.225 -14.474 1.00 65.81 191 ALA A CA 1
ATOM 1553 C C . ALA A 1 191 ? 15.962 -18.612 -13.080 1.00 65.81 191 ALA A C 1
ATOM 1555 O O . ALA A 1 191 ? 16.684 -18.922 -12.137 1.00 65.81 191 ALA A O 1
ATOM 1556 N N . ILE A 1 192 ? 14.927 -17.780 -12.933 1.00 65.00 192 ILE A N 1
ATOM 1557 C CA . ILE A 1 192 ? 14.495 -17.198 -11.656 1.00 65.00 192 ILE A CA 1
ATOM 1558 C C . ILE A 1 192 ? 14.121 -18.314 -10.674 1.00 65.00 192 ILE A C 1
ATOM 1560 O O . ILE A 1 192 ? 14.651 -18.347 -9.568 1.00 65.00 192 ILE A O 1
ATOM 1564 N N . ASN A 1 193 ? 13.271 -19.259 -11.083 1.00 64.50 193 ASN A N 1
ATOM 1565 C CA . ASN A 1 193 ? 12.835 -20.354 -10.213 1.00 64.50 193 ASN A CA 1
ATOM 1566 C C . ASN A 1 193 ? 13.995 -21.272 -9.793 1.00 64.50 193 ASN A C 1
ATOM 1568 O O . ASN A 1 193 ? 14.013 -21.742 -8.660 1.00 64.50 193 ASN A O 1
ATOM 1572 N N . GLU A 1 194 ? 14.967 -21.506 -10.677 1.00 65.62 194 GLU A N 1
ATOM 1573 C CA . GLU A 1 194 ? 16.158 -22.317 -10.392 1.00 65.62 194 GLU A CA 1
ATOM 1574 C C . GLU A 1 194 ? 17.134 -21.629 -9.425 1.00 65.62 194 GLU A C 1
ATOM 1576 O O . GLU A 1 194 ? 17.728 -22.293 -8.581 1.00 65.62 194 GLU A O 1
ATOM 1581 N N . HIS A 1 195 ? 17.295 -20.304 -9.516 1.00 64.94 195 HIS A N 1
ATOM 1582 C CA . HIS A 1 195 ? 18.313 -19.569 -8.748 1.00 64.94 195 HIS A CA 1
ATOM 1583 C C . HIS A 1 195 ? 17.784 -18.927 -7.463 1.00 64.94 195 HIS A C 1
ATOM 1585 O O . HIS A 1 195 ? 18.565 -18.540 -6.593 1.00 64.94 195 HIS A O 1
ATOM 1591 N N . LEU A 1 196 ? 16.468 -18.768 -7.342 1.00 60.91 196 LEU A N 1
ATOM 1592 C CA . LEU A 1 196 ? 15.845 -18.015 -6.258 1.00 60.91 196 LEU A CA 1
ATOM 1593 C C . LEU A 1 196 ? 14.681 -18.774 -5.585 1.00 60.91 196 LEU A C 1
ATOM 1595 O O . LEU A 1 196 ? 14.001 -18.214 -4.725 1.00 60.91 196 LEU A O 1
ATOM 1599 N N . GLY A 1 197 ? 14.467 -20.045 -5.949 1.00 46.72 197 GLY A N 1
ATOM 1600 C CA . GLY A 1 197 ? 13.370 -20.911 -5.510 1.00 46.72 197 GLY A CA 1
ATOM 1601 C C . GLY A 1 197 ? 13.402 -21.317 -4.034 1.00 46.72 197 GLY A C 1
ATOM 1602 O O . GLY A 1 197 ? 13.638 -22.472 -3.698 1.00 46.72 197 GLY A O 1
ATOM 1603 N N . GLY A 1 198 ? 13.088 -20.377 -3.151 1.00 47.84 198 GLY A N 1
ATOM 1604 C CA . GLY A 1 198 ? 12.390 -20.642 -1.898 1.00 47.84 198 GLY A CA 1
ATOM 1605 C C . GLY A 1 198 ? 11.047 -19.930 -1.986 1.00 47.84 198 GLY A C 1
ATOM 1606 O O . GLY A 1 198 ? 11.016 -18.768 -2.380 1.00 47.84 198 GLY A O 1
ATOM 1607 N N . THR A 1 199 ? 9.941 -20.618 -1.699 1.00 45.28 199 THR A N 1
ATOM 1608 C CA . THR A 1 199 ? 8.570 -20.075 -1.705 1.00 45.28 199 THR A CA 1
ATOM 1609 C C . THR A 1 199 ? 8.529 -18.663 -1.120 1.00 45.28 199 THR A C 1
ATOM 1611 O O . THR A 1 199 ? 8.609 -18.485 0.094 1.00 45.28 199 THR A O 1
ATOM 1614 N N . ALA A 1 200 ? 8.447 -17.665 -2.001 1.00 49.25 200 ALA A N 1
ATOM 1615 C CA . ALA A 1 200 ? 8.472 -16.252 -1.658 1.00 49.25 200 ALA A CA 1
ATOM 1616 C C . ALA A 1 200 ? 7.113 -15.830 -1.086 1.00 49.25 200 ALA A C 1
ATOM 1618 O O . ALA A 1 200 ? 6.335 -15.106 -1.708 1.00 49.25 200 ALA A O 1
ATOM 1619 N N . GLU A 1 201 ? 6.796 -16.328 0.105 1.00 45.22 201 GLU A N 1
ATOM 1620 C CA . GLU A 1 201 ? 5.756 -15.742 0.930 1.00 45.22 201 GLU A CA 1
ATOM 1621 C C . GLU A 1 201 ? 6.326 -14.493 1.596 1.00 45.22 201 GLU A C 1
ATOM 1623 O O . GLU A 1 201 ? 7.187 -14.569 2.465 1.00 45.22 201 GLU A O 1
ATOM 1628 N N . LEU A 1 202 ? 5.827 -13.327 1.189 1.00 47.59 202 LEU A N 1
ATOM 1629 C CA . LEU A 1 202 ? 6.040 -12.071 1.904 1.00 47.59 202 LEU A CA 1
ATOM 1630 C C . LEU A 1 202 ? 5.358 -12.177 3.279 1.00 47.59 202 LEU A C 1
ATOM 1632 O O . LEU A 1 202 ? 4.152 -11.907 3.411 1.00 47.59 202 LEU A O 1
ATOM 1636 N N . LYS A 1 203 ? 6.111 -12.610 4.297 1.00 43.06 203 LYS A N 1
ATOM 1637 C CA . LYS A 1 203 ? 5.589 -12.811 5.653 1.00 43.06 203 LYS A CA 1
ATOM 1638 C C . LYS A 1 203 ? 5.070 -11.488 6.239 1.00 43.06 203 LYS A C 1
ATOM 1640 O O . LYS A 1 203 ? 5.569 -10.416 5.895 1.00 43.06 203 LYS A O 1
ATOM 1645 N N . PRO A 1 204 ? 4.018 -11.506 7.080 1.00 39.34 204 PRO A N 1
ATOM 1646 C CA . PRO A 1 204 ? 3.452 -10.291 7.683 1.00 39.34 204 PRO A CA 1
ATOM 1647 C C . PRO A 1 204 ? 4.428 -9.528 8.585 1.00 39.34 204 PRO A C 1
ATOM 1649 O O . PRO A 1 204 ? 4.279 -8.323 8.735 1.00 39.34 204 PRO A O 1
ATOM 1652 N N . GLU A 1 205 ? 5.399 -10.238 9.157 1.00 38.97 205 GLU A N 1
ATOM 1653 C CA . GLU A 1 205 ? 6.419 -9.728 10.085 1.00 38.97 205 GLU A CA 1
ATOM 1654 C C . GLU A 1 205 ? 7.571 -9.007 9.365 1.00 38.97 205 GLU A C 1
ATOM 1656 O O . GLU A 1 205 ? 8.375 -8.322 9.987 1.00 38.97 205 GLU A O 1
ATOM 1661 N N . GLU A 1 206 ? 7.636 -9.137 8.039 1.00 42.69 206 GLU A N 1
ATOM 1662 C CA . GLU A 1 206 ? 8.651 -8.533 7.176 1.00 42.69 206 GLU A CA 1
ATOM 1663 C C . GLU A 1 206 ? 8.121 -7.269 6.469 1.00 42.69 206 GLU A C 1
ATOM 1665 O O . GLU A 1 206 ? 8.667 -6.849 5.450 1.00 42.69 206 GLU A O 1
ATOM 1670 N N . LEU A 1 207 ? 7.061 -6.645 6.991 1.00 43.50 207 LEU A N 1
ATOM 1671 C CA . LEU A 1 207 ? 6.507 -5.363 6.534 1.00 43.50 207 LEU A CA 1
ATOM 1672 C C . LEU A 1 207 ? 6.696 -4.266 7.581 1.00 43.50 207 LEU A C 1
ATOM 1674 O O . LEU A 1 207 ? 6.235 -4.473 8.722 1.00 43.50 207 LEU A O 1
#

Foldseek 3Di:
DVVVVVVVLVVLVVVLVDCVCVDLVVVVVLLVVLLVQCPDPDVVSNLSSLLSLLCCCVSPVVSCVVVLLVSLVSLVVSCVPDPDLSSVQSSLLSCLRSLLNDAPPPCLLVLLVSLLVLLVDPVRPCNLSSLLVLLSSLVNDDPVCLLVNLVSLVVCVVSLVVCCPDPVNLSSLSSSLSNVVSPPPPVVNVVSCVPPPDPNDPDSVND